Protein AF-A0A1V5HXB5-F1 (afdb_monomer_lite)

Foldseek 3Di:
DDDDDDDDDDDDDDPPDPPPPPPPPADDPLRLLQQLLVLLLVLLPDPLVLVLLVLLLCCVVLPFDDDPVLQQQLPQQPPPDDLLLLLLVLLSLVLSQVSQVSRVHHDVSSVVNNVVSCVVLVPPVVQLVVQLVVQVVVVPPRDDSVSSSLSSLSVVSSPDVSSLSSSLSSLLSNLLSVLLSLLVRCLVPDDDLSSLVSVLSCLVSLVSNLSSLVSQPVDVVSCVSNVSVVSNVLSVQLNCLSVVCPRNDHNVSSVVNNVSSCVPVVVSSDRDD

Structure (mmCIF, N/CA/C/O backbone):
data_AF-A0A1V5HXB5-F1
#
_entry.id   AF-A0A1V5HXB5-F1
#
loop_
_atom_site.group_PDB
_atom_site.id
_atom_site.type_symbol
_atom_site.label_atom_id
_atom_site.label_alt_id
_atom_site.label_comp_id
_atom_site.label_asym_id
_atom_site.label_entity_id
_atom_site.label_seq_id
_atom_site.pdbx_PDB_ins_code
_atom_site.Cartn_x
_atom_site.Cartn_y
_atom_site.Cartn_z
_atom_site.occupancy
_atom_site.B_iso_or_equiv
_atom_site.auth_seq_id
_atom_site.auth_comp_id
_atom_site.auth_asym_id
_atom_site.auth_atom_id
_atom_site.pdbx_PDB_model_num
ATOM 1 N N . MET A 1 1 ? 51.600 70.188 -21.572 1.00 36.69 1 MET A N 1
ATOM 2 C CA . MET A 1 1 ? 50.178 70.565 -21.744 1.00 36.69 1 MET A CA 1
ATOM 3 C C . MET A 1 1 ? 49.494 69.539 -22.634 1.00 36.69 1 MET A C 1
ATOM 5 O O . MET A 1 1 ? 50.100 69.144 -23.617 1.00 36.69 1 MET A O 1
ATOM 9 N N . LYS A 1 2 ? 48.231 69.234 -22.307 1.00 33.94 2 LYS A N 1
ATOM 10 C CA . LYS A 1 2 ? 47.214 68.458 -23.049 1.00 33.94 2 LYS A CA 1
ATOM 11 C C . LYS A 1 2 ? 47.134 66.943 -22.789 1.00 33.94 2 LYS A C 1
ATOM 13 O O . LYS A 1 2 ? 47.984 66.159 -23.182 1.00 33.94 2 LYS A O 1
ATOM 18 N N . LYS A 1 3 ? 46.023 66.610 -22.118 1.00 38.62 3 LYS A N 1
ATOM 19 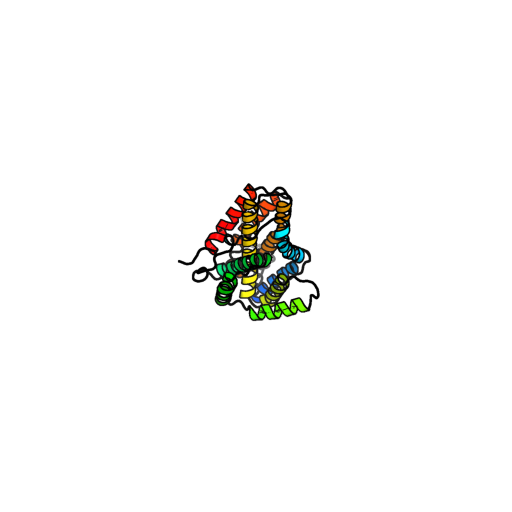C CA . LYS A 1 3 ? 45.336 65.318 -21.997 1.00 38.62 3 LYS A CA 1
ATOM 20 C C . LYS A 1 3 ? 44.790 64.860 -23.362 1.00 38.62 3 LYS A C 1
ATOM 22 O O . LYS A 1 3 ? 44.327 65.727 -24.098 1.00 38.62 3 LYS A O 1
ATOM 27 N N . LEU A 1 4 ? 44.728 63.546 -23.609 1.00 37.31 4 LEU A N 1
ATOM 28 C CA . LEU A 1 4 ? 43.592 62.795 -24.201 1.00 37.31 4 LEU A CA 1
ATOM 29 C C . LEU A 1 4 ? 43.977 61.289 -24.233 1.00 37.31 4 LEU A C 1
ATOM 31 O O . LEU A 1 4 ? 45.043 60.965 -24.734 1.00 37.31 4 LEU A O 1
ATOM 35 N N . VAL A 1 5 ? 43.332 60.405 -23.461 1.00 38.97 5 VAL A N 1
ATOM 36 C CA . VAL A 1 5 ? 42.128 59.589 -23.776 1.00 38.97 5 VAL A CA 1
ATOM 37 C C . VAL A 1 5 ? 42.448 58.230 -24.445 1.00 38.97 5 VAL A C 1
ATOM 39 O O . VAL A 1 5 ? 42.723 58.169 -25.632 1.00 38.97 5 VAL A O 1
ATOM 42 N N . ILE A 1 6 ? 42.386 57.176 -23.609 1.00 42.09 6 ILE A N 1
ATOM 43 C CA . ILE A 1 6 ? 41.627 55.905 -23.736 1.00 42.09 6 ILE A CA 1
ATOM 44 C C . ILE A 1 6 ? 41.810 55.026 -25.008 1.00 42.09 6 ILE A C 1
ATOM 46 O O . ILE A 1 6 ? 41.367 55.430 -26.074 1.00 42.09 6 ILE A O 1
ATOM 50 N N . LEU A 1 7 ? 42.322 53.779 -24.856 1.00 34.59 7 LEU A N 1
ATOM 51 C CA . LEU A 1 7 ? 41.631 52.458 -25.017 1.00 34.59 7 LEU A CA 1
ATOM 52 C C . LEU A 1 7 ? 42.608 51.279 -25.307 1.00 34.59 7 LEU A C 1
ATOM 54 O O . LEU A 1 7 ? 43.463 51.369 -26.178 1.00 34.59 7 LEU A O 1
ATOM 58 N N . ILE A 1 8 ? 42.339 50.148 -24.632 1.00 40.56 8 ILE A N 1
ATOM 59 C CA . ILE A 1 8 ? 42.640 48.734 -24.978 1.00 40.56 8 ILE A CA 1
ATOM 60 C C . ILE A 1 8 ? 44.081 48.232 -24.792 1.00 40.56 8 ILE A C 1
ATOM 62 O O . ILE A 1 8 ? 44.942 48.442 -25.635 1.00 40.56 8 ILE A O 1
ATOM 66 N N . ALA A 1 9 ? 44.281 47.430 -23.739 1.00 36.72 9 ALA A N 1
ATOM 67 C CA . ALA A 1 9 ? 44.710 46.025 -23.843 1.00 36.72 9 ALA A CA 1
ATOM 68 C C . ALA A 1 9 ? 44.978 45.466 -22.434 1.00 36.72 9 ALA A C 1
ATOM 70 O O . ALA A 1 9 ? 46.109 45.445 -21.962 1.00 36.72 9 ALA A O 1
ATOM 71 N N . VAL A 1 10 ? 43.927 45.001 -21.754 1.00 38.19 10 VAL A N 1
ATOM 72 C CA . VAL A 1 10 ? 44.078 44.039 -20.651 1.00 38.19 10 VAL A CA 1
ATOM 73 C C . VAL A 1 10 ? 43.288 42.800 -21.047 1.00 38.19 10 VAL A C 1
ATOM 75 O O . VAL A 1 10 ? 42.175 42.553 -20.598 1.00 38.19 10 VAL A O 1
ATOM 78 N N . ALA A 1 11 ? 43.861 42.074 -22.003 1.00 45.19 11 ALA A N 1
ATOM 79 C CA . ALA A 1 11 ? 43.675 40.639 -22.113 1.00 45.19 11 ALA A CA 1
ATOM 80 C C . ALA A 1 11 ? 44.702 39.981 -21.175 1.00 45.19 11 ALA A C 1
ATOM 82 O O . ALA A 1 11 ? 45.780 40.539 -20.987 1.00 45.19 11 ALA A O 1
ATOM 83 N N . CYS A 1 12 ? 44.362 38.810 -20.633 1.00 38.97 12 CYS A N 1
ATOM 84 C CA . CYS A 1 12 ? 45.123 37.998 -19.665 1.00 38.97 12 CYS A CA 1
ATOM 85 C C . CYS A 1 12 ? 44.767 38.232 -18.191 1.00 38.97 12 CYS A C 1
ATOM 87 O O . CYS A 1 12 ? 45.568 38.781 -17.441 1.00 38.97 12 CYS A O 1
ATOM 89 N N . SER A 1 13 ? 43.581 37.771 -17.767 1.00 39.81 13 SER A N 1
ATOM 90 C CA . SER A 1 13 ? 43.372 37.056 -16.478 1.00 39.81 13 SER A CA 1
ATOM 91 C C . SER A 1 13 ? 41.886 36.793 -16.158 1.00 39.81 13 SER A C 1
ATOM 93 O O . SER A 1 13 ? 41.440 36.956 -15.031 1.00 39.81 13 SER A O 1
ATOM 95 N N . LEU A 1 14 ? 41.098 36.334 -17.136 1.00 37.69 14 LEU A N 1
ATOM 96 C CA . LEU A 1 14 ? 39.801 35.688 -16.878 1.00 37.69 14 LEU A CA 1
ATOM 97 C C . LEU A 1 14 ? 39.724 34.419 -17.728 1.00 37.69 14 LEU A C 1
ATOM 99 O O . LEU A 1 14 ? 39.116 34.377 -18.790 1.00 37.69 14 LEU A O 1
ATOM 103 N N . GLY A 1 15 ? 40.453 33.396 -17.305 1.00 38.50 15 GLY A N 1
ATOM 104 C CA . GLY A 1 15 ? 40.549 32.146 -18.044 1.00 38.50 15 GLY A CA 1
ATOM 105 C C . GLY A 1 15 ? 41.093 31.052 -17.154 1.00 38.50 15 GLY A C 1
ATOM 106 O O . GLY A 1 15 ? 42.193 30.594 -17.401 1.00 38.50 15 GLY A O 1
ATOM 107 N N . LEU A 1 16 ? 40.369 30.734 -16.079 1.00 42.38 16 LEU A N 1
ATOM 108 C CA . LEU A 1 16 ? 40.501 29.521 -15.261 1.00 42.38 16 LEU A CA 1
ATOM 109 C C . LEU A 1 16 ? 39.479 29.626 -14.124 1.00 42.38 16 LEU A C 1
ATOM 111 O O . LEU A 1 16 ? 39.827 30.060 -13.038 1.00 42.38 16 LEU A O 1
ATOM 115 N N . LEU A 1 17 ? 38.207 29.347 -14.423 1.00 40.22 17 LEU A N 1
ATOM 116 C CA . LEU A 1 17 ? 37.172 28.888 -13.470 1.00 40.22 17 LEU A CA 1
ATOM 117 C C . LEU A 1 17 ? 35.843 28.550 -14.182 1.00 40.22 17 LEU A C 1
ATOM 119 O O . LEU A 1 17 ? 34.778 28.553 -13.579 1.00 40.22 17 LEU A O 1
ATOM 123 N N . LEU A 1 18 ? 35.896 28.209 -15.472 1.00 41.31 18 LEU A N 1
ATOM 124 C CA . LEU A 1 18 ? 34.856 27.403 -16.105 1.00 41.31 18 LEU A CA 1
ATOM 125 C C . LEU A 1 18 ? 35.387 25.974 -16.138 1.00 41.31 18 LEU A C 1
ATOM 127 O O . LEU A 1 18 ? 35.798 25.467 -17.179 1.00 41.31 18 LEU A O 1
ATOM 131 N N . ALA A 1 19 ? 35.438 25.346 -14.961 1.00 44.69 19 ALA A N 1
ATOM 132 C CA . ALA A 1 19 ? 35.327 23.902 -14.922 1.00 44.69 19 ALA A CA 1
ATOM 133 C C . ALA A 1 19 ? 33.943 23.615 -15.500 1.00 44.69 19 ALA A C 1
ATOM 135 O O . ALA A 1 19 ? 32.927 23.840 -14.846 1.00 44.69 19 ALA A O 1
ATOM 136 N N . SER A 1 20 ? 33.901 23.234 -16.774 1.00 40.78 20 SER A N 1
ATOM 137 C CA . SER A 1 20 ? 32.749 22.562 -17.338 1.00 40.78 20 SER A CA 1
ATOM 138 C C . SER A 1 20 ? 32.492 21.365 -16.434 1.00 40.78 20 SER A C 1
ATOM 140 O O . SER A 1 20 ? 33.214 20.369 -16.511 1.00 40.78 20 SER A O 1
ATOM 142 N N . ALA A 1 21 ? 31.514 21.486 -15.538 1.00 42.09 21 ALA A N 1
ATOM 143 C CA . ALA A 1 21 ? 30.835 20.326 -15.012 1.00 42.09 21 ALA A CA 1
ATOM 144 C C . ALA A 1 21 ? 30.294 19.623 -16.255 1.00 42.09 21 ALA A C 1
ATOM 146 O O . ALA A 1 21 ? 29.307 20.057 -16.850 1.00 42.09 21 ALA A O 1
ATOM 147 N N . ALA A 1 22 ? 31.038 18.626 -16.735 1.00 40.91 22 ALA A N 1
ATOM 148 C CA . ALA A 1 22 ? 30.480 17.659 -17.652 1.00 40.91 22 ALA A CA 1
ATOM 149 C C . ALA A 1 22 ? 29.175 17.200 -16.990 1.00 40.91 22 ALA A C 1
ATOM 151 O O . ALA A 1 22 ? 29.208 16.931 -15.782 1.00 40.91 22 ALA A O 1
ATOM 152 N N . PRO A 1 23 ? 28.032 17.199 -17.700 1.00 43.69 23 PRO A N 1
ATOM 153 C CA . PRO A 1 23 ? 26.819 16.640 -17.130 1.00 43.69 23 PRO A CA 1
ATOM 154 C C . PRO A 1 23 ? 27.200 15.254 -16.620 1.00 43.69 23 PRO A C 1
ATOM 156 O O . PRO A 1 23 ? 27.794 14.477 -17.374 1.00 43.69 23 PRO A O 1
ATOM 159 N N . ALA A 1 24 ? 26.982 15.006 -15.324 1.00 51.97 24 ALA A N 1
ATOM 160 C CA . ALA A 1 24 ? 27.157 13.678 -14.762 1.00 51.97 24 ALA A CA 1
ATOM 161 C C . ALA A 1 24 ? 26.448 12.727 -15.727 1.00 51.97 24 ALA A C 1
ATOM 163 O O . ALA A 1 24 ? 25.287 12.967 -16.067 1.00 51.97 24 ALA A O 1
ATOM 164 N N . ALA A 1 25 ? 27.187 11.765 -16.287 1.00 54.66 25 ALA A N 1
ATOM 165 C CA . ALA A 1 25 ? 26.598 10.817 -17.216 1.00 54.66 25 ALA A CA 1
ATOM 166 C C . ALA A 1 25 ? 25.385 10.218 -16.504 1.00 54.66 25 ALA A C 1
ATOM 168 O O . ALA A 1 25 ? 25.532 9.713 -15.390 1.00 54.66 25 ALA A O 1
ATOM 169 N N . ALA A 1 26 ? 24.194 10.380 -17.087 1.00 60.31 26 ALA A N 1
ATOM 170 C CA . ALA A 1 26 ? 22.992 9.796 -16.519 1.00 60.31 26 ALA A CA 1
ATOM 171 C C . ALA A 1 26 ? 23.269 8.303 -16.328 1.00 60.31 26 ALA A C 1
ATOM 173 O O . ALA A 1 26 ? 23.731 7.653 -17.272 1.00 60.31 26 ALA A O 1
ATOM 174 N N . ALA A 1 27 ? 23.061 7.800 -15.109 1.00 65.62 27 ALA A N 1
ATOM 175 C CA . ALA A 1 27 ? 23.228 6.385 -14.819 1.00 65.62 27 ALA A CA 1
ATOM 176 C C . ALA A 1 27 ? 22.435 5.575 -15.850 1.00 65.62 27 ALA A C 1
ATOM 178 O O . ALA A 1 27 ? 21.320 5.952 -16.233 1.00 65.62 27 ALA A O 1
ATOM 179 N N . THR A 1 28 ? 23.016 4.483 -16.334 1.00 75.94 28 THR A N 1
ATOM 180 C CA . THR A 1 28 ? 22.283 3.556 -17.194 1.00 75.94 28 THR A CA 1
ATOM 181 C C . THR A 1 28 ? 21.055 3.031 -16.446 1.00 75.94 28 THR A C 1
ATOM 183 O O . THR A 1 28 ? 21.019 3.006 -15.215 1.00 75.94 28 THR A O 1
ATOM 186 N N . ARG A 1 29 ? 20.025 2.595 -17.183 1.00 72.12 29 ARG A N 1
ATOM 187 C CA . ARG A 1 29 ? 18.807 2.027 -16.579 1.00 72.12 29 ARG A CA 1
ATOM 188 C C . ARG A 1 29 ? 19.144 0.897 -15.598 1.00 72.12 29 ARG A C 1
ATOM 190 O O . ARG A 1 29 ? 18.582 0.854 -14.518 1.00 72.12 29 ARG A O 1
ATOM 197 N N . GLU A 1 30 ? 20.093 0.034 -15.951 1.00 77.56 30 GLU A N 1
ATOM 198 C CA . GLU A 1 30 ? 20.557 -1.074 -15.107 1.00 77.56 30 GLU A CA 1
ATOM 199 C C . GLU A 1 30 ? 21.255 -0.591 -13.825 1.00 77.56 30 GLU A C 1
ATOM 201 O O . GLU A 1 30 ? 20.939 -1.073 -12.741 1.00 77.56 30 GLU A O 1
ATOM 206 N N . GLU A 1 31 ? 22.132 0.415 -13.913 1.00 80.69 31 GLU A N 1
ATOM 207 C CA . GLU A 1 31 ? 22.768 1.019 -12.730 1.00 80.69 31 GLU A CA 1
ATOM 208 C C . GLU A 1 31 ? 21.736 1.668 -11.797 1.00 80.69 31 GLU A C 1
ATOM 210 O O . GLU A 1 31 ? 21.835 1.523 -10.579 1.00 80.69 31 GLU A O 1
ATOM 215 N N . ALA A 1 32 ? 20.719 2.335 -12.353 1.00 73.94 32 ALA A N 1
ATOM 216 C CA . ALA A 1 32 ? 19.634 2.926 -11.574 1.00 73.94 32 ALA A CA 1
ATOM 217 C C . ALA A 1 32 ? 18.772 1.860 -10.872 1.00 73.94 32 ALA A C 1
ATOM 219 O O . ALA A 1 32 ? 18.463 2.004 -9.689 1.00 73.94 32 ALA A O 1
ATOM 220 N N . LEU A 1 33 ? 18.431 0.769 -11.570 1.00 74.88 33 LEU A N 1
ATOM 221 C CA . LEU A 1 33 ? 17.697 -0.363 -10.993 1.00 74.88 33 LEU A CA 1
ATOM 222 C C . LEU A 1 33 ? 18.499 -1.038 -9.872 1.00 74.88 33 LEU A C 1
ATOM 224 O O . LEU A 1 33 ? 17.954 -1.301 -8.801 1.00 74.88 33 LEU A O 1
ATOM 228 N N . SER A 1 34 ? 19.798 -1.268 -10.086 1.00 80.44 34 SER A N 1
ATOM 229 C CA . SER A 1 34 ? 20.682 -1.873 -9.085 1.00 80.44 34 SER A CA 1
ATOM 230 C C . SER A 1 34 ? 20.836 -0.989 -7.845 1.00 80.44 34 SER A C 1
ATOM 232 O O . SER A 1 34 ? 20.749 -1.490 -6.727 1.00 80.44 34 SER A O 1
ATOM 234 N N . ALA A 1 35 ? 21.014 0.325 -8.009 1.00 79.25 35 ALA A N 1
ATOM 235 C CA . ALA A 1 35 ? 21.147 1.248 -6.881 1.00 79.25 35 ALA A CA 1
ATOM 236 C C . ALA A 1 35 ? 19.861 1.323 -6.037 1.00 79.25 35 ALA A C 1
ATOM 238 O O . ALA A 1 35 ? 19.919 1.220 -4.807 1.00 79.25 35 ALA A O 1
ATOM 239 N N . ALA A 1 36 ? 18.697 1.432 -6.692 1.00 74.31 36 ALA A N 1
ATOM 240 C CA . ALA A 1 36 ? 17.403 1.394 -6.016 1.00 74.31 36 ALA A CA 1
ATOM 241 C C . ALA A 1 36 ? 17.222 0.064 -5.268 1.00 74.31 36 ALA A C 1
ATOM 243 O O . ALA A 1 36 ? 16.885 0.052 -4.086 1.00 74.31 36 ALA A O 1
ATOM 244 N N . GLN A 1 37 ? 17.532 -1.060 -5.917 1.00 83.56 37 GLN A N 1
ATOM 245 C CA . GLN A 1 37 ? 17.458 -2.389 -5.317 1.00 83.56 37 GLN A CA 1
ATOM 246 C C . GLN A 1 37 ? 18.333 -2.531 -4.068 1.00 83.56 37 GLN A C 1
ATOM 248 O O . GLN A 1 37 ? 17.847 -3.014 -3.046 1.00 83.56 37 GLN A O 1
ATOM 253 N N . GLU A 1 38 ? 19.599 -2.113 -4.118 1.00 83.69 38 GLU A N 1
ATOM 254 C CA . GLU A 1 38 ? 20.519 -2.208 -2.979 1.00 83.69 38 GLU A CA 1
ATOM 255 C C . GLU A 1 38 ? 20.045 -1.374 -1.788 1.00 83.69 38 GLU A C 1
ATOM 257 O O . GLU A 1 38 ? 20.147 -1.806 -0.634 1.00 83.69 38 GLU A O 1
ATOM 262 N N . ARG A 1 39 ? 19.509 -0.174 -2.054 1.00 81.62 39 ARG A N 1
ATOM 263 C CA . ARG A 1 39 ? 18.917 0.676 -1.017 1.00 81.62 39 ARG A CA 1
ATOM 264 C C . ARG A 1 39 ? 17.718 -0.022 -0.382 1.00 81.62 39 ARG A C 1
ATOM 266 O O . ARG A 1 39 ? 17.694 -0.157 0.837 1.00 81.62 39 ARG A O 1
ATOM 273 N N . LEU A 1 40 ? 16.801 -0.539 -1.197 1.00 80.88 40 LEU A N 1
ATOM 274 C CA . LEU A 1 40 ? 15.601 -1.235 -0.738 1.00 80.88 40 LEU A CA 1
ATOM 275 C C . LEU A 1 40 ? 15.907 -2.529 0.032 1.00 80.88 40 LEU A C 1
ATOM 277 O O . LEU A 1 40 ? 15.304 -2.783 1.069 1.00 80.88 40 LEU A O 1
ATOM 281 N N . ALA A 1 41 ? 16.867 -3.336 -0.419 1.00 81.00 41 ALA A N 1
ATOM 282 C CA . ALA A 1 41 ? 17.228 -4.589 0.246 1.00 81.00 41 ALA A CA 1
ATOM 283 C C . ALA A 1 41 ? 17.708 -4.395 1.684 1.00 81.00 41 ALA A C 1
ATOM 285 O O . ALA A 1 41 ? 17.367 -5.199 2.549 1.00 81.00 41 ALA A O 1
ATOM 286 N N . ARG A 1 42 ? 18.431 -3.304 1.965 1.00 79.88 42 ARG A N 1
ATOM 287 C CA . ARG A 1 42 ? 18.841 -2.972 3.336 1.00 79.88 42 ARG A CA 1
ATOM 288 C C . ARG A 1 42 ? 17.654 -2.675 4.250 1.00 79.88 42 ARG A C 1
ATOM 290 O O . ARG A 1 42 ? 17.707 -3.037 5.419 1.00 79.88 42 ARG A O 1
ATOM 297 N N . LEU A 1 43 ? 16.601 -2.056 3.720 1.00 76.94 43 LEU A N 1
ATOM 298 C CA . LEU A 1 43 ? 15.393 -1.743 4.485 1.00 76.94 43 LEU A CA 1
ATOM 299 C C . LEU A 1 43 ? 14.612 -3.011 4.831 1.00 76.94 43 LEU A C 1
ATOM 301 O O . LEU A 1 43 ? 14.162 -3.184 5.959 1.00 76.94 43 LEU A O 1
ATOM 305 N N . PHE A 1 44 ? 14.492 -3.934 3.875 1.00 77.56 44 PHE A N 1
ATOM 306 C CA . PHE A 1 44 ? 13.688 -5.144 4.049 1.00 77.56 44 PHE A CA 1
ATOM 307 C C . PHE A 1 44 ? 14.376 -6.276 4.822 1.00 77.56 44 PHE A C 1
ATOM 309 O O . PHE A 1 44 ? 13.687 -7.181 5.295 1.00 77.56 44 PHE A O 1
ATOM 316 N N . ASP A 1 45 ? 15.702 -6.243 4.984 1.00 73.88 45 ASP A N 1
ATOM 317 C CA . ASP A 1 45 ? 16.430 -7.222 5.806 1.00 73.88 45 ASP A CA 1
ATOM 318 C C . ASP A 1 45 ? 16.596 -6.795 7.281 1.00 73.88 45 ASP A C 1
ATOM 320 O O . ASP A 1 45 ? 17.257 -7.482 8.061 1.00 73.88 45 ASP A O 1
ATOM 324 N N . SER A 1 46 ? 15.979 -5.684 7.703 1.00 77.12 46 SER A N 1
ATOM 325 C CA . SER A 1 46 ? 16.034 -5.220 9.095 1.00 77.12 46 SER A CA 1
ATOM 326 C C . SER A 1 46 ? 15.112 -6.019 10.033 1.00 77.12 46 SER A C 1
ATOM 328 O O . SER A 1 46 ? 14.128 -6.636 9.615 1.00 77.12 46 SER A O 1
ATOM 330 N N . GLU A 1 47 ? 15.429 -6.007 11.332 1.00 79.06 47 GLU A N 1
ATOM 331 C CA . GLU A 1 47 ? 14.559 -6.556 12.386 1.00 79.06 47 GLU A CA 1
ATOM 332 C C . GLU A 1 47 ? 13.232 -5.788 12.470 1.00 79.06 47 GLU A C 1
ATOM 334 O O . GLU A 1 47 ? 12.171 -6.400 12.543 1.00 79.06 47 GLU A O 1
ATOM 339 N N . GLU A 1 48 ? 13.282 -4.464 12.327 1.00 80.62 48 GLU A N 1
ATOM 340 C CA . GLU A 1 48 ? 12.121 -3.565 12.345 1.00 80.62 48 GLU A CA 1
ATOM 341 C C . GLU A 1 48 ? 11.100 -3.922 11.255 1.00 80.62 48 GLU A C 1
ATOM 343 O O . GLU A 1 48 ? 9.903 -4.025 11.525 1.00 80.62 48 GLU A O 1
ATOM 348 N N . THR A 1 49 ? 11.556 -4.211 10.030 1.00 79.81 49 THR A N 1
ATOM 349 C CA . THR A 1 49 ? 10.657 -4.651 8.955 1.00 79.81 49 THR A CA 1
ATOM 350 C C . THR A 1 49 ? 10.039 -6.012 9.274 1.00 79.81 49 THR A C 1
ATOM 352 O O . THR A 1 49 ? 8.877 -6.262 8.960 1.00 79.81 49 THR A O 1
ATOM 355 N N . ARG A 1 50 ? 10.763 -6.910 9.949 1.00 80.31 50 ARG A N 1
ATOM 356 C CA . ARG A 1 50 ? 10.200 -8.206 10.360 1.00 80.31 50 ARG A CA 1
ATOM 357 C C . ARG A 1 50 ? 9.100 -8.037 11.397 1.00 80.31 50 ARG A C 1
ATOM 359 O O . ARG A 1 50 ? 8.049 -8.663 11.267 1.00 80.31 50 ARG A O 1
ATOM 366 N N . GLU A 1 51 ? 9.318 -7.171 12.378 1.00 83.12 51 GLU A N 1
ATOM 367 C CA . GLU A 1 51 ? 8.306 -6.822 13.372 1.00 83.12 51 GLU A CA 1
ATOM 368 C C . GLU A 1 51 ? 7.085 -6.156 12.734 1.00 83.12 51 GLU A C 1
ATOM 370 O O . GLU A 1 51 ? 5.957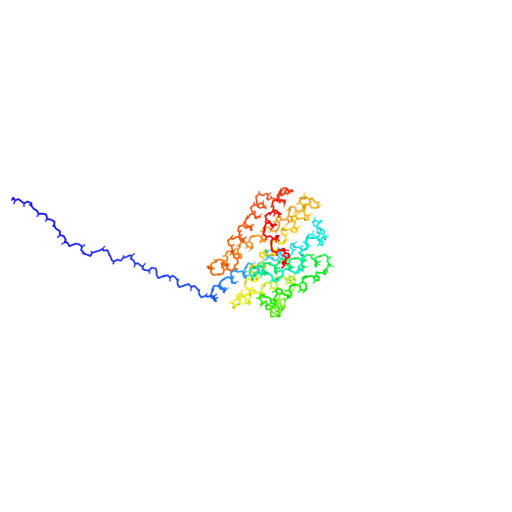 -6.489 13.097 1.00 83.12 51 GLU A O 1
ATOM 375 N N . LEU A 1 52 ? 7.292 -5.289 11.738 1.00 84.38 52 LEU A N 1
ATOM 376 C CA . LEU A 1 52 ? 6.206 -4.657 10.995 1.00 84.38 52 LEU A CA 1
ATOM 377 C C . LEU A 1 52 ? 5.332 -5.685 10.265 1.00 84.38 52 LEU A C 1
ATOM 379 O O . LEU A 1 52 ? 4.108 -5.618 10.333 1.00 84.38 52 LEU A O 1
ATOM 383 N N . PHE A 1 53 ? 5.929 -6.655 9.573 1.00 81.50 53 PHE A N 1
ATOM 384 C CA . PHE A 1 53 ? 5.145 -7.686 8.885 1.00 81.50 53 PHE A CA 1
ATOM 385 C C . PHE A 1 53 ? 4.415 -8.602 9.877 1.00 81.50 53 PHE A C 1
ATOM 387 O O . PHE A 1 53 ? 3.278 -8.991 9.619 1.00 81.50 53 PHE A O 1
ATOM 394 N N . ALA A 1 54 ? 5.026 -8.896 11.028 1.00 83.12 54 ALA A N 1
ATOM 395 C CA . ALA A 1 54 ? 4.383 -9.645 12.107 1.00 83.12 54 ALA A CA 1
ATOM 396 C C . ALA A 1 54 ? 3.281 -8.842 12.826 1.00 83.12 54 ALA A C 1
ATOM 398 O O . ALA A 1 54 ? 2.412 -9.429 13.471 1.00 83.12 54 ALA A O 1
ATOM 399 N N . LEU A 1 55 ? 3.286 -7.506 12.730 1.00 85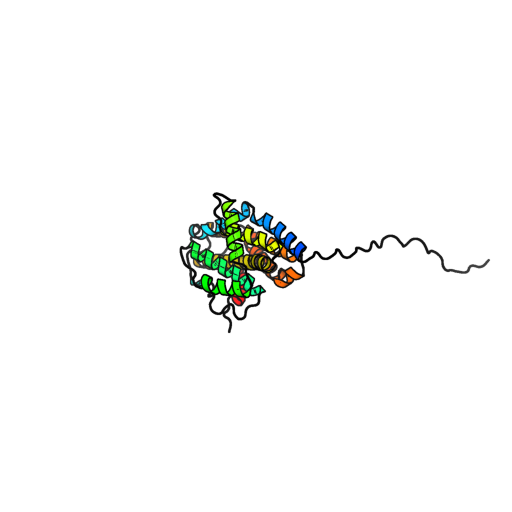.38 55 LEU A N 1
ATOM 400 C CA . LEU A 1 55 ? 2.244 -6.661 13.312 1.00 85.38 55 LEU A CA 1
ATOM 401 C C . LEU A 1 55 ? 0.872 -6.991 12.723 1.00 85.38 55 LEU A C 1
ATOM 403 O O . LEU A 1 55 ? -0.107 -7.004 13.461 1.00 85.38 55 LEU A O 1
ATOM 407 N N . PHE A 1 56 ? 0.805 -7.333 11.434 1.00 83.69 56 PHE A N 1
ATOM 408 C CA . PHE A 1 56 ? -0.444 -7.688 10.763 1.00 83.69 56 PHE A CA 1
ATOM 409 C C . PHE A 1 56 ? -1.202 -8.825 11.469 1.00 83.69 56 PHE A C 1
ATOM 411 O O . PHE A 1 56 ? -2.424 -8.768 11.605 1.00 83.69 56 PHE A O 1
ATOM 418 N N . ASP A 1 57 ? -0.482 -9.807 12.018 1.00 82.88 57 ASP A N 1
ATOM 419 C CA . ASP A 1 57 ? -1.087 -10.939 12.724 1.00 82.88 57 ASP A CA 1
ATOM 420 C C . ASP A 1 57 ? -1.816 -10.519 14.015 1.00 82.88 57 ASP A C 1
ATOM 422 O O . ASP A 1 57 ? -2.703 -11.231 14.491 1.00 82.88 57 ASP A O 1
ATOM 426 N N . LYS A 1 58 ? -1.514 -9.326 14.549 1.00 85.75 58 LYS A N 1
ATOM 427 C CA . LYS A 1 58 ? -2.132 -8.787 15.769 1.00 85.75 58 LYS A CA 1
ATOM 428 C C . LYS A 1 58 ? -3.492 -8.124 15.538 1.00 85.75 58 LYS A C 1
ATOM 430 O O . LYS A 1 58 ? -4.118 -7.726 16.517 1.00 85.75 58 LYS A O 1
ATOM 435 N N . MET A 1 59 ? -4.006 -8.026 14.301 1.00 85.62 59 MET A N 1
ATOM 436 C CA . MET A 1 59 ? -5.336 -7.427 14.057 1.00 85.62 59 MET A CA 1
ATOM 437 C C . MET A 1 59 ? -6.445 -8.112 14.874 1.00 85.62 59 MET A C 1
ATOM 439 O O . MET A 1 59 ? -7.340 -7.443 15.387 1.00 85.62 59 MET A O 1
ATOM 443 N N . LYS A 1 60 ? -6.376 -9.442 15.030 1.00 85.00 60 LYS A N 1
ATOM 444 C CA . LYS A 1 60 ? -7.325 -10.211 15.854 1.00 85.00 60 LYS A CA 1
ATOM 445 C C . LYS A 1 60 ? -7.240 -9.831 17.338 1.00 85.00 60 LYS A C 1
ATOM 447 O O . LYS A 1 60 ? -8.271 -9.753 18.005 1.00 85.00 60 LYS A O 1
ATOM 452 N N . ASP A 1 61 ? -6.034 -9.574 17.840 1.00 86.25 61 ASP A N 1
ATOM 453 C CA . ASP A 1 61 ? -5.772 -9.293 19.258 1.00 86.25 61 ASP A CA 1
ATOM 454 C C . ASP A 1 61 ? -6.333 -7.936 19.693 1.00 86.25 61 ASP A C 1
ATOM 456 O O . ASP A 1 61 ? -6.742 -7.767 20.840 1.00 86.25 61 ASP A O 1
ATOM 460 N N . VAL A 1 62 ? -6.405 -6.980 18.764 1.00 86.00 62 VAL A N 1
ATOM 461 C CA . VAL A 1 62 ? -6.945 -5.631 19.004 1.00 86.00 62 VAL A CA 1
ATOM 462 C C . VAL A 1 62 ? -8.447 -5.535 18.716 1.00 86.00 62 VAL A C 1
ATOM 464 O O . VAL A 1 62 ? -9.002 -4.445 18.611 1.00 86.00 62 VAL A O 1
ATOM 467 N N . GLY A 1 63 ? -9.124 -6.681 18.588 1.00 79.62 63 GLY A N 1
ATOM 468 C CA . GLY A 1 63 ? -10.577 -6.762 18.444 1.00 79.62 63 GLY A CA 1
ATOM 469 C C . GLY A 1 63 ? -11.107 -6.479 17.037 1.00 79.62 63 GLY A C 1
ATOM 470 O O . GLY A 1 63 ? -12.325 -6.394 16.862 1.00 79.62 63 GLY A O 1
ATOM 471 N N . LEU A 1 64 ? -10.237 -6.365 16.026 1.00 88.00 64 LEU A N 1
ATOM 472 C CA . LEU A 1 64 ? -10.682 -6.216 14.643 1.00 88.00 64 LEU A CA 1
ATOM 473 C C . LEU A 1 64 ? -11.194 -7.559 14.114 1.00 88.00 64 LEU A C 1
ATOM 475 O O . LEU A 1 64 ? -10.646 -8.629 14.387 1.00 88.00 64 LEU A O 1
ATOM 479 N N . SER A 1 65 ? -12.287 -7.497 13.360 1.00 89.75 65 SER A N 1
ATOM 480 C CA . SER A 1 65 ? -13.014 -8.673 12.884 1.00 89.75 65 SER A CA 1
ATOM 481 C C . SER A 1 65 ? -12.942 -8.804 11.369 1.00 89.75 65 SER A C 1
ATOM 483 O O . SER A 1 65 ? -12.569 -7.867 10.666 1.00 89.75 65 SER A O 1
ATOM 485 N N . TRP A 1 66 ? -13.298 -9.989 10.876 1.00 92.06 66 TRP A N 1
ATOM 486 C CA . TRP A 1 66 ? -13.479 -10.248 9.453 1.00 92.06 66 TRP A CA 1
ATOM 487 C C . TRP A 1 66 ? -14.681 -9.476 8.900 1.00 92.06 66 TRP A C 1
ATOM 489 O O . TRP A 1 66 ? -15.795 -9.635 9.405 1.00 92.06 66 TRP A O 1
ATOM 499 N N . ASN A 1 67 ? -14.473 -8.724 7.820 1.00 91.81 67 ASN A N 1
ATOM 500 C CA . ASN A 1 67 ? -15.536 -8.106 7.040 1.00 91.81 67 ASN A CA 1
ATOM 501 C C . ASN A 1 67 ? -15.250 -8.238 5.535 1.00 91.81 67 ASN A C 1
ATOM 503 O O . ASN A 1 67 ? -14.366 -7.576 4.996 1.00 91.81 67 ASN A O 1
ATOM 507 N N . GLU A 1 68 ? -16.025 -9.089 4.862 1.00 90.06 68 GLU A N 1
ATOM 508 C CA . GLU A 1 68 ? -15.886 -9.361 3.427 1.00 90.06 68 GLU A CA 1
ATOM 509 C C . GLU A 1 68 ? -16.233 -8.144 2.554 1.00 90.06 68 GLU A C 1
ATOM 511 O O . GLU A 1 68 ? -15.650 -7.978 1.486 1.00 90.06 68 GLU A O 1
ATOM 516 N N . ASP A 1 69 ? -17.105 -7.245 3.025 1.00 90.25 69 ASP A N 1
ATOM 517 C CA . ASP A 1 69 ? -17.509 -6.046 2.275 1.00 90.25 69 ASP A CA 1
ATOM 518 C C . ASP A 1 69 ? -16.366 -5.028 2.120 1.00 90.25 69 ASP A C 1
ATOM 520 O O . ASP A 1 69 ? -16.456 -4.105 1.308 1.00 90.25 69 ASP A O 1
ATOM 524 N N . LEU A 1 70 ? -15.289 -5.177 2.900 1.00 91.00 70 LEU A N 1
ATOM 525 C CA . LEU A 1 70 ? -14.090 -4.350 2.771 1.00 91.00 70 LEU A CA 1
ATOM 526 C C . LEU A 1 70 ? -13.159 -4.835 1.657 1.00 91.00 70 LEU A C 1
ATOM 528 O O . LEU A 1 70 ? -12.314 -4.062 1.195 1.00 91.00 70 LEU A O 1
ATOM 532 N N . LEU A 1 71 ? -13.310 -6.083 1.201 1.00 88.75 71 LEU A N 1
ATOM 533 C CA . LEU A 1 71 ? -12.484 -6.605 0.123 1.00 88.75 71 LEU A CA 1
ATOM 534 C C . LEU A 1 71 ? -12.791 -5.881 -1.180 1.00 88.75 71 LEU A C 1
ATOM 536 O O . LEU A 1 71 ? -13.937 -5.568 -1.509 1.00 88.75 71 LEU A O 1
ATOM 540 N N . THR A 1 72 ? -11.751 -5.671 -1.978 1.00 84.94 72 THR A N 1
ATOM 541 C CA . THR A 1 72 ? -11.943 -5.143 -3.322 1.00 84.94 72 THR A CA 1
ATOM 542 C C . THR A 1 72 ? -12.695 -6.162 -4.191 1.00 84.94 72 THR A C 1
ATOM 544 O O . THR A 1 72 ? -12.202 -7.276 -4.390 1.00 84.94 72 THR A O 1
ATOM 547 N N . PRO A 1 73 ? -13.837 -5.800 -4.807 1.00 76.06 73 PRO A N 1
ATOM 548 C CA . PRO A 1 73 ? -14.494 -6.659 -5.780 1.00 76.06 73 PRO A CA 1
ATOM 549 C C . PRO A 1 73 ? -13.696 -6.641 -7.089 1.00 76.06 73 PRO A C 1
ATOM 551 O O . PRO A 1 73 ? -13.893 -5.794 -7.956 1.00 76.06 73 PRO A O 1
ATOM 554 N N . LEU A 1 74 ? -12.774 -7.593 -7.242 1.00 70.25 74 LEU A N 1
ATOM 555 C CA . LEU A 1 74 ? -11.801 -7.614 -8.341 1.00 70.25 74 LEU A CA 1
ATOM 556 C C . LEU A 1 74 ? -12.402 -7.913 -9.739 1.00 70.25 74 LEU A C 1
ATOM 558 O O . LEU A 1 74 ? -11.733 -7.775 -10.769 1.00 70.25 74 LEU A O 1
ATOM 562 N N . LYS A 1 75 ? -13.691 -8.267 -9.810 1.00 73.69 75 LYS A N 1
ATOM 563 C CA . LYS A 1 75 ? -14.389 -8.576 -11.064 1.00 73.69 75 LYS A CA 1
ATOM 564 C C . LYS A 1 75 ? -14.431 -7.364 -12.001 1.00 73.69 75 LYS A C 1
ATOM 566 O O . LYS A 1 75 ? -14.846 -6.275 -11.622 1.00 73.69 75 LYS A O 1
ATOM 571 N N . ASN A 1 76 ? -14.068 -7.584 -13.267 1.00 82.25 76 ASN A N 1
ATOM 572 C CA . ASN A 1 76 ? -14.037 -6.564 -14.323 1.00 82.25 76 ASN A CA 1
ATOM 573 C C . ASN A 1 76 ? -13.115 -5.362 -14.032 1.00 82.25 76 ASN A C 1
ATOM 575 O O . ASN A 1 76 ? -13.265 -4.330 -14.676 1.00 82.25 76 ASN A O 1
ATOM 579 N N . LEU A 1 77 ? -12.148 -5.461 -13.110 1.00 86.56 77 LEU A N 1
ATOM 580 C CA . LEU A 1 77 ? -11.265 -4.328 -12.805 1.00 86.56 77 LEU A CA 1
ATOM 581 C C . LEU A 1 77 ? -10.124 -4.144 -13.802 1.00 86.56 77 LEU A C 1
ATOM 583 O O . LEU A 1 77 ? -9.703 -3.015 -14.013 1.00 86.56 77 LEU A O 1
ATOM 587 N N . VAL A 1 78 ? -9.610 -5.221 -14.403 1.00 89.00 78 VAL A N 1
ATOM 588 C CA . VAL A 1 78 ? -8.299 -5.205 -15.084 1.00 89.00 78 VAL A CA 1
ATOM 589 C C . VAL A 1 78 ? -8.340 -4.603 -16.491 1.00 89.00 78 VAL A C 1
ATOM 591 O O . VAL A 1 78 ? -7.372 -3.992 -16.938 1.00 89.00 78 VAL A O 1
ATOM 594 N N . GLY A 1 79 ? -9.449 -4.767 -17.217 1.00 88.56 79 GLY A N 1
ATOM 595 C CA . GLY A 1 79 ? -9.495 -4.554 -18.669 1.00 88.56 79 GLY A CA 1
ATOM 596 C C . GLY A 1 79 ? -9.099 -3.152 -19.148 1.00 88.56 79 GLY A C 1
ATOM 597 O O . GLY A 1 79 ? -8.482 -3.030 -20.205 1.00 88.56 79 GLY A O 1
ATOM 598 N N . CYS A 1 80 ? -9.430 -2.133 -18.356 1.00 91.50 80 CYS A N 1
ATOM 599 C CA . CYS A 1 80 ? -9.305 -0.707 -18.656 1.00 91.50 80 CYS A CA 1
ATOM 600 C C . CYS A 1 80 ? -8.161 -0.008 -17.904 1.00 91.50 80 CYS A C 1
ATOM 602 O O . CYS A 1 80 ? -8.016 1.205 -18.030 1.00 91.50 80 CYS A O 1
ATOM 604 N N . LYS A 1 81 ? -7.392 -0.734 -17.085 1.00 94.19 81 LYS A N 1
ATOM 605 C CA . LYS A 1 81 ? -6.386 -0.137 -16.197 1.00 94.19 81 LYS A CA 1
ATOM 606 C C . LYS A 1 81 ? -5.043 0.011 -16.905 1.00 94.19 81 LYS A C 1
ATOM 608 O O . LYS A 1 81 ? -4.661 -0.841 -17.710 1.00 94.19 81 LYS A O 1
ATOM 613 N N . SER A 1 82 ? -4.333 1.096 -16.601 1.00 94.56 82 SER A N 1
ATOM 614 C CA . SER A 1 82 ? -2.951 1.299 -17.048 1.00 94.56 82 SER A CA 1
ATOM 615 C C . SER A 1 82 ? -1.993 0.351 -16.317 1.00 94.56 82 SER A C 1
ATOM 617 O O . SER A 1 82 ? -2.332 -0.191 -15.267 1.00 94.56 82 SER A O 1
ATOM 619 N N . LEU A 1 83 ? -0.776 0.164 -16.840 1.00 93.31 83 LEU A N 1
ATOM 620 C CA . LEU A 1 83 ? 0.247 -0.651 -16.165 1.00 93.31 83 LEU A CA 1
ATOM 621 C C . LEU A 1 83 ? 0.557 -0.136 -14.755 1.00 93.31 83 LEU A C 1
ATOM 623 O O . LEU A 1 83 ? 0.598 -0.922 -13.815 1.00 93.31 83 LEU A O 1
ATOM 627 N N . GLU A 1 84 ? 0.680 1.181 -14.599 1.00 94.12 84 GLU A N 1
ATOM 628 C CA . GLU A 1 84 ? 0.837 1.832 -13.299 1.00 94.12 84 GLU A CA 1
ATOM 629 C C . GLU A 1 84 ? -0.270 1.414 -12.319 1.00 94.12 84 GLU A C 1
ATOM 631 O O . GLU A 1 84 ? 0.007 0.936 -11.219 1.00 94.12 84 GLU A O 1
ATOM 636 N N . GLN A 1 85 ? -1.534 1.534 -12.737 1.00 95.25 85 GLN A N 1
ATOM 637 C CA . GLN A 1 85 ? -2.679 1.162 -11.908 1.00 95.25 85 GLN A CA 1
ATOM 638 C C . GLN A 1 85 ? -2.683 -0.334 -11.581 1.00 95.25 85 GLN A C 1
ATOM 640 O O . GLN A 1 85 ? -3.104 -0.719 -10.493 1.00 95.25 85 GLN A O 1
ATOM 645 N N . LEU A 1 86 ? -2.208 -1.181 -12.497 1.00 95.19 86 LEU A N 1
ATOM 646 C CA . LEU A 1 86 ? -2.115 -2.622 -12.279 1.00 95.19 86 LEU A CA 1
ATOM 647 C C . LEU A 1 86 ? -1.043 -2.998 -11.251 1.00 95.19 86 LEU A C 1
ATOM 649 O O . LEU A 1 86 ? -1.290 -3.909 -10.464 1.00 95.19 86 LEU A O 1
ATOM 653 N N . HIS A 1 87 ? 0.092 -2.293 -11.192 1.00 95.75 87 HIS A N 1
ATOM 654 C CA . HIS A 1 87 ? 1.079 -2.498 -10.125 1.00 95.75 87 HIS A CA 1
ATOM 655 C C . HIS A 1 87 ? 0.496 -2.150 -8.748 1.00 95.75 87 HIS A C 1
ATOM 657 O O . HIS A 1 87 ? 0.686 -2.901 -7.794 1.00 95.75 87 HIS A O 1
ATOM 663 N N . VAL A 1 88 ? -0.282 -1.067 -8.647 1.00 96.12 88 VAL A N 1
ATOM 664 C CA . VAL A 1 88 ? -0.964 -0.696 -7.394 1.00 96.12 88 VAL A CA 1
ATOM 665 C C . VAL A 1 88 ? -2.058 -1.706 -7.028 1.00 96.12 88 VAL A C 1
ATOM 667 O O . VAL A 1 88 ? -2.126 -2.166 -5.888 1.00 96.12 88 VAL A O 1
ATOM 670 N N . LEU A 1 89 ? -2.882 -2.116 -7.998 1.00 94.38 89 LEU A N 1
ATOM 671 C CA . LEU A 1 89 ? -3.931 -3.122 -7.798 1.00 94.38 89 LEU A CA 1
ATOM 672 C C . LEU A 1 89 ? -3.377 -4.489 -7.391 1.00 94.38 89 LEU A C 1
ATOM 674 O O . LEU A 1 89 ? -4.030 -5.203 -6.632 1.00 94.38 89 LEU A O 1
ATOM 678 N N . TRP A 1 90 ? -2.180 -4.848 -7.858 1.00 94.06 90 TRP A N 1
ATOM 679 C CA . TRP A 1 90 ? -1.491 -6.058 -7.415 1.00 94.06 90 TRP A CA 1
ATOM 680 C C . TRP A 1 90 ? -1.266 -6.040 -5.895 1.00 94.06 90 TRP A C 1
ATOM 682 O O . TRP A 1 90 ? -1.573 -7.018 -5.215 1.00 94.06 90 TRP A O 1
ATOM 692 N N . GLY A 1 91 ? -0.819 -4.900 -5.359 1.00 94.44 91 GLY A N 1
ATOM 693 C CA . GLY A 1 91 ? -0.624 -4.675 -3.925 1.00 94.44 91 GLY A CA 1
ATOM 694 C C . GLY A 1 91 ? -1.910 -4.697 -3.105 1.00 94.44 91 GLY A C 1
ATOM 695 O O . GLY A 1 91 ? -1.976 -5.361 -2.071 1.00 94.44 91 GLY A O 1
ATOM 696 N N . ILE A 1 92 ? -2.949 -4.020 -3.600 1.00 94.31 92 ILE A N 1
ATOM 697 C CA . ILE A 1 92 ? -4.298 -4.037 -3.008 1.00 94.31 92 ILE A CA 1
ATOM 698 C C . ILE A 1 92 ? -4.827 -5.475 -2.923 1.00 94.31 92 ILE A C 1
ATOM 700 O O . ILE A 1 92 ? -5.310 -5.913 -1.880 1.00 94.31 92 ILE A O 1
ATOM 704 N N . GLY A 1 93 ? -4.699 -6.238 -4.012 1.00 91.19 93 GLY A N 1
ATOM 705 C CA . GLY A 1 93 ? -5.095 -7.643 -4.048 1.00 91.19 93 GLY A CA 1
ATOM 706 C C . GLY A 1 93 ? -4.302 -8.495 -3.057 1.00 91.19 93 GLY A C 1
ATOM 707 O O . GLY A 1 93 ? -4.891 -9.297 -2.337 1.00 91.19 93 GLY A O 1
ATOM 708 N N . ALA A 1 94 ? -2.982 -8.303 -2.982 1.00 90.00 94 ALA A N 1
ATOM 709 C CA . ALA A 1 94 ? -2.130 -9.039 -2.051 1.00 90.00 94 ALA A CA 1
ATOM 710 C C . ALA A 1 94 ? -2.510 -8.774 -0.584 1.00 90.00 94 ALA A C 1
ATOM 712 O O . ALA A 1 94 ? -2.544 -9.709 0.213 1.00 90.00 94 ALA A O 1
ATOM 713 N N . MET A 1 95 ? -2.850 -7.531 -0.230 1.00 91.44 95 MET A N 1
ATOM 714 C CA . MET A 1 95 ? -3.298 -7.193 1.124 1.00 91.44 95 MET A CA 1
ATOM 715 C C . MET A 1 95 ? -4.683 -7.776 1.443 1.00 91.44 95 MET A C 1
ATOM 717 O O . MET A 1 95 ? -4.861 -8.342 2.519 1.00 91.44 95 MET A O 1
ATOM 721 N N . ASN A 1 96 ? -5.635 -7.733 0.501 1.00 90.88 96 ASN A N 1
ATOM 722 C CA . ASN A 1 96 ? -6.940 -8.396 0.651 1.00 90.88 96 ASN A CA 1
ATOM 723 C C . ASN A 1 96 ? -6.796 -9.903 0.885 1.00 90.88 96 ASN A C 1
ATOM 725 O O . ASN A 1 96 ? -7.430 -10.460 1.782 1.00 90.88 96 ASN A O 1
ATOM 729 N N . HIS A 1 97 ? -5.893 -10.544 0.143 1.00 89.44 97 HIS A N 1
ATOM 730 C CA . HIS A 1 97 ? -5.577 -11.950 0.339 1.00 89.44 97 HIS A CA 1
ATOM 731 C C . HIS A 1 97 ? -4.984 -12.226 1.726 1.00 89.44 97 HIS A C 1
ATOM 733 O O . HIS A 1 97 ? -5.435 -13.150 2.401 1.00 89.44 97 HIS A O 1
ATOM 739 N N . SER A 1 98 ? -4.020 -11.414 2.176 1.00 88.62 98 SER A N 1
ATOM 740 C CA . SER A 1 98 ? -3.438 -11.526 3.521 1.00 88.62 98 SER A CA 1
ATOM 741 C C . SER A 1 98 ? -4.497 -11.355 4.610 1.00 88.62 98 SER A C 1
ATOM 743 O O . SER A 1 98 ? -4.547 -12.152 5.543 1.00 88.62 98 SER A O 1
ATOM 745 N N . TYR A 1 99 ? -5.393 -10.375 4.469 1.00 90.94 99 TYR A N 1
ATOM 746 C CA . TYR A 1 99 ? -6.500 -10.151 5.400 1.00 90.94 99 TYR A CA 1
ATOM 747 C C . TYR A 1 99 ? -7.470 -11.336 5.430 1.00 90.94 99 TYR A C 1
ATOM 749 O O . TYR A 1 99 ? -7.814 -11.816 6.506 1.00 90.94 99 TYR A O 1
ATOM 757 N N . ALA A 1 100 ? -7.841 -11.891 4.274 1.00 90.44 100 ALA A N 1
ATOM 758 C CA . ALA A 1 100 ? -8.645 -13.110 4.210 1.00 90.44 100 ALA A CA 1
ATOM 759 C C . ALA A 1 100 ? -7.959 -14.293 4.907 1.00 90.44 100 ALA A C 1
ATOM 761 O O . ALA A 1 100 ? -8.571 -14.959 5.746 1.00 90.44 100 ALA A O 1
ATOM 762 N N . MET A 1 101 ? -6.679 -14.523 4.612 1.00 88.38 101 MET A N 1
ATOM 763 C CA . MET A 1 101 ? -5.905 -15.605 5.216 1.00 88.38 101 MET A CA 1
ATOM 764 C C . MET A 1 101 ? -5.765 -15.456 6.729 1.00 88.38 101 MET A C 1
ATOM 766 O O . MET A 1 101 ? -5.875 -16.457 7.435 1.00 88.38 101 MET A O 1
ATOM 770 N N . LEU A 1 102 ? -5.586 -14.231 7.234 1.00 89.56 102 LEU A N 1
ATOM 771 C CA . LEU A 1 102 ? -5.506 -13.977 8.669 1.00 89.56 102 LEU A CA 1
ATOM 772 C C . LEU A 1 102 ? -6.745 -14.499 9.397 1.00 89.56 102 LEU A C 1
ATOM 774 O O . LEU A 1 102 ? -6.619 -14.997 10.509 1.00 89.56 102 LEU A O 1
ATOM 778 N N . PHE A 1 103 ? -7.926 -14.436 8.778 1.00 89.75 103 PHE A N 1
ATOM 779 C CA . PHE A 1 103 ? -9.196 -14.925 9.329 1.00 89.75 103 PHE A CA 1
ATOM 780 C C . PHE A 1 103 ? -9.612 -16.308 8.802 1.00 89.75 103 PHE A C 1
ATOM 782 O O . PHE A 1 103 ? -10.796 -16.660 8.858 1.00 89.75 103 PHE A O 1
ATOM 789 N N . ASP A 1 104 ? -8.649 -17.097 8.316 1.00 89.69 104 ASP A N 1
ATOM 790 C CA . ASP A 1 104 ? -8.852 -18.464 7.826 1.00 89.69 104 ASP A CA 1
ATOM 791 C C . ASP A 1 104 ? -9.883 -18.539 6.677 1.00 89.69 104 ASP A C 1
ATOM 793 O O . ASP A 1 104 ? -10.663 -19.491 6.559 1.00 89.69 104 ASP A O 1
ATOM 797 N N . LYS A 1 105 ? -9.922 -17.497 5.834 1.00 89.75 105 LYS A N 1
ATOM 798 C CA . LYS A 1 105 ? -10.778 -17.392 4.644 1.00 89.75 105 LYS A CA 1
ATOM 799 C C . LYS A 1 105 ? -9.981 -17.593 3.361 1.00 89.75 105 LYS A C 1
ATOM 801 O O . LYS A 1 105 ? -8.761 -17.446 3.321 1.00 89.75 105 LYS A O 1
ATOM 806 N N . VAL A 1 106 ? -10.703 -17.913 2.290 1.00 82.44 106 VAL A N 1
ATOM 807 C CA . VAL A 1 106 ? -10.160 -18.010 0.933 1.00 82.44 106 VAL A CA 1
ATOM 808 C C . VAL A 1 106 ? -10.693 -16.841 0.117 1.00 82.44 106 VAL A C 1
ATOM 810 O O . VAL A 1 106 ? -11.902 -16.700 -0.035 1.00 82.44 106 VAL A O 1
ATOM 813 N N . ASP A 1 107 ? -9.790 -16.031 -0.429 1.00 79.00 107 ASP A N 1
ATOM 814 C CA . ASP A 1 107 ? -10.126 -14.992 -1.404 1.00 79.00 107 ASP A CA 1
ATOM 815 C C . ASP A 1 107 ? -9.992 -15.557 -2.829 1.00 79.00 107 ASP A C 1
ATOM 817 O O . ASP A 1 107 ? -8.924 -15.521 -3.449 1.00 79.00 107 ASP A O 1
ATOM 821 N N . GLU A 1 108 ? -11.078 -16.141 -3.343 1.00 74.50 108 GLU A N 1
ATOM 822 C CA . GLU A 1 108 ? -11.120 -16.686 -4.707 1.00 74.50 108 GLU A CA 1
ATOM 823 C C . GLU A 1 108 ? -10.966 -15.588 -5.774 1.00 74.50 108 GLU A C 1
ATOM 825 O O . GLU A 1 108 ? -10.357 -15.820 -6.825 1.00 74.50 108 GLU A O 1
ATOM 830 N N . ASN A 1 109 ? -11.434 -14.369 -5.480 1.00 71.06 109 ASN A N 1
ATOM 831 C CA . ASN A 1 109 ? -11.341 -13.228 -6.389 1.00 71.06 109 ASN A CA 1
ATOM 832 C C . ASN A 1 109 ? -9.882 -12.821 -6.622 1.00 71.06 109 ASN A C 1
ATOM 834 O O . ASN A 1 109 ? -9.507 -12.509 -7.760 1.00 71.06 109 ASN A O 1
ATOM 838 N N . PHE A 1 110 ? -9.049 -12.866 -5.577 1.00 74.19 110 PHE A N 1
ATOM 839 C CA . PHE A 1 110 ? -7.608 -12.653 -5.698 1.00 74.19 110 PHE A CA 1
ATOM 840 C C . PHE A 1 110 ? -6.938 -13.726 -6.556 1.00 74.19 110 PHE A C 1
ATOM 842 O O . PHE A 1 110 ? -6.104 -13.405 -7.401 1.00 74.19 110 PHE A O 1
ATOM 849 N N . LEU A 1 111 ? -7.308 -15.000 -6.398 1.00 73.06 111 LEU A N 1
ATOM 850 C CA . LEU A 1 111 ? -6.690 -16.080 -7.172 1.00 73.06 111 LEU A CA 1
ATOM 851 C C . LEU A 1 111 ? -6.945 -15.933 -8.675 1.00 73.06 111 LEU A C 1
ATOM 853 O O . LEU A 1 111 ? -6.041 -16.180 -9.476 1.00 73.06 111 LEU A O 1
ATOM 857 N N . GLU A 1 112 ? -8.156 -15.553 -9.075 1.00 76.31 112 GLU A N 1
ATOM 858 C CA . GLU A 1 112 ? -8.499 -15.373 -10.487 1.00 76.31 112 GLU A CA 1
ATOM 859 C C . GLU A 1 112 ? -7.972 -14.055 -11.048 1.00 76.31 112 GLU A C 1
ATOM 861 O O . GLU A 1 112 ? -7.289 -14.045 -12.077 1.00 76.31 112 GLU A O 1
ATOM 866 N N . THR A 1 113 ? -8.234 -12.948 -10.357 1.00 79.00 113 THR A N 1
ATOM 867 C CA . THR A 1 113 ? -7.872 -11.624 -10.866 1.00 79.00 113 THR A CA 1
ATOM 868 C C . THR A 1 113 ? -6.385 -11.342 -10.712 1.00 79.00 113 THR A C 1
ATOM 870 O O . THR A 1 113 ? -5.791 -10.743 -11.603 1.00 79.00 113 THR A O 1
ATOM 873 N N . GLY A 1 114 ? -5.746 -11.838 -9.652 1.00 84.31 114 GLY A N 1
ATOM 874 C CA . GLY A 1 114 ? -4.301 -11.736 -9.460 1.00 84.31 114 GLY A CA 1
ATOM 875 C C . GLY A 1 114 ? -3.524 -12.376 -10.609 1.00 84.31 114 GLY A C 1
ATOM 876 O O . GLY A 1 114 ? -2.577 -11.777 -11.108 1.00 84.31 114 GLY A O 1
ATOM 877 N N . ARG A 1 115 ? -3.981 -13.529 -11.127 1.00 86.31 115 ARG A N 1
ATOM 878 C CA . ARG A 1 115 ? -3.378 -14.156 -12.320 1.00 86.31 115 ARG A CA 1
ATOM 879 C C . ARG A 1 115 ? -3.529 -13.305 -13.579 1.00 86.31 115 ARG A C 1
ATOM 881 O O . ARG A 1 115 ? -2.613 -13.260 -14.397 1.00 86.31 115 ARG A O 1
ATOM 888 N N . GLU A 1 116 ? -4.673 -12.651 -13.760 1.00 90.19 116 GLU A N 1
ATOM 889 C CA . GLU A 1 116 ? -4.885 -11.753 -14.901 1.00 90.19 116 GLU A CA 1
ATOM 890 C C . GLU A 1 116 ? -4.037 -10.476 -14.780 1.00 90.19 116 GLU A C 1
ATOM 892 O O . GLU A 1 116 ? -3.453 -10.050 -15.778 1.00 90.19 116 GLU A O 1
ATOM 897 N N . ILE A 1 117 ? -3.898 -9.912 -13.573 1.00 92.44 117 ILE A N 1
ATOM 898 C CA . ILE A 1 117 ? -2.982 -8.796 -13.294 1.00 92.44 117 ILE A CA 1
ATOM 899 C C . ILE A 1 117 ? -1.544 -9.213 -13.616 1.00 92.44 117 ILE A C 1
ATOM 901 O O . ILE A 1 117 ? -0.899 -8.537 -14.415 1.00 92.44 117 ILE A O 1
ATOM 905 N N . ASP A 1 118 ? -1.069 -10.349 -13.091 1.00 93.12 118 ASP A N 1
ATOM 906 C CA . ASP A 1 118 ? 0.283 -10.856 -13.361 1.00 93.12 118 ASP A CA 1
ATOM 907 C C . ASP A 1 118 ? 0.549 -10.977 -14.861 1.00 93.12 118 ASP A C 1
ATOM 909 O O . ASP A 1 118 ? 1.583 -10.537 -15.360 1.00 93.12 118 ASP A O 1
ATOM 913 N N . ARG A 1 119 ? -0.403 -11.556 -15.602 1.00 92.88 119 ARG A N 1
ATOM 914 C CA . ARG A 1 119 ? -0.291 -11.745 -17.050 1.00 92.88 119 ARG A CA 1
ATOM 915 C C . ARG A 1 119 ? -0.199 -10.413 -17.791 1.00 92.88 119 ARG A C 1
ATOM 917 O O . ARG A 1 119 ? 0.534 -10.319 -18.771 1.00 92.88 119 ARG A O 1
ATOM 924 N N . ARG A 1 120 ? -0.961 -9.404 -17.361 1.00 93.44 120 ARG A N 1
ATOM 925 C CA . ARG A 1 120 ? -0.991 -8.073 -17.984 1.00 93.44 120 ARG A CA 1
ATOM 926 C C . ARG A 1 120 ? 0.272 -7.270 -17.715 1.00 93.44 120 ARG A C 1
ATOM 928 O O . ARG A 1 120 ? 0.740 -6.601 -18.630 1.00 93.44 120 ARG A O 1
ATOM 935 N N . ILE A 1 121 ? 0.805 -7.341 -16.496 1.00 94.44 121 ILE A N 1
ATOM 936 C CA . ILE A 1 121 ? 2.039 -6.634 -16.132 1.00 94.44 121 ILE A CA 1
ATOM 937 C C . ILE A 1 121 ? 3.297 -7.406 -16.543 1.00 94.44 121 ILE A C 1
ATOM 939 O O . ILE A 1 121 ? 4.367 -6.820 -16.589 1.00 94.44 121 ILE A O 1
ATOM 943 N N . GLY A 1 122 ? 3.180 -8.699 -16.868 1.00 94.25 122 GLY A N 1
ATOM 944 C CA . GLY A 1 122 ? 4.321 -9.559 -17.190 1.00 94.25 122 GLY A CA 1
ATOM 945 C C . GLY A 1 122 ? 5.059 -10.079 -15.953 1.00 94.25 122 GLY A C 1
ATOM 946 O O . GLY A 1 122 ? 6.244 -10.384 -16.032 1.00 94.25 122 GLY A O 1
ATOM 947 N N . PHE A 1 123 ? 4.380 -10.181 -14.806 1.00 94.25 123 PHE A N 1
ATOM 948 C CA . PHE A 1 123 ? 4.994 -10.547 -13.531 1.00 94.25 123 PHE A CA 1
ATOM 949 C C . PHE A 1 123 ? 5.524 -11.991 -13.536 1.00 94.25 123 PHE A C 1
ATOM 951 O O . PHE A 1 123 ? 4.746 -12.935 -13.735 1.00 94.25 123 PHE A O 1
ATOM 958 N N . PRO A 1 124 ? 6.820 -12.220 -13.253 1.00 93.88 124 PRO A N 1
ATOM 959 C CA . PRO A 1 124 ? 7.433 -13.542 -13.343 1.00 93.88 124 PRO A CA 1
ATOM 960 C C . PRO A 1 124 ? 7.167 -14.396 -12.086 1.00 93.88 124 PRO A C 1
ATOM 962 O O . PRO A 1 124 ? 8.096 -14.870 -11.429 1.00 93.88 124 PRO A O 1
ATOM 965 N N . ARG A 1 125 ? 5.888 -14.647 -11.755 1.00 90.69 125 ARG A N 1
ATOM 966 C CA . ARG A 1 125 ? 5.462 -15.321 -10.507 1.00 90.69 125 ARG A CA 1
ATOM 967 C C . ARG A 1 125 ? 6.186 -16.642 -10.237 1.00 90.69 125 ARG A C 1
ATOM 969 O O . ARG A 1 125 ? 6.541 -16.920 -9.095 1.00 90.69 125 ARG A O 1
ATOM 976 N N . ALA A 1 126 ? 6.386 -17.472 -11.262 1.00 90.75 126 ALA A N 1
ATOM 977 C CA . ALA A 1 126 ? 7.052 -18.765 -11.102 1.00 90.75 126 ALA A CA 1
ATOM 978 C C . ALA A 1 126 ? 8.515 -18.607 -10.653 1.00 90.75 126 ALA A C 1
ATOM 980 O O . ALA A 1 126 ? 8.929 -19.282 -9.713 1.00 90.75 126 ALA A O 1
ATOM 981 N N . LYS A 1 127 ? 9.248 -17.669 -11.269 1.00 92.56 127 LYS A N 1
ATOM 982 C CA . LYS A 1 127 ? 10.645 -17.360 -10.940 1.00 92.56 127 LYS A CA 1
ATOM 983 C C . LYS A 1 127 ? 10.761 -16.770 -9.533 1.00 92.56 127 LYS A C 1
ATOM 985 O O . LYS A 1 127 ? 11.579 -17.227 -8.749 1.00 92.56 127 LYS A O 1
ATOM 990 N N . ILE A 1 128 ? 9.878 -15.831 -9.182 1.00 91.69 128 ILE A N 1
ATOM 991 C CA . ILE A 1 128 ? 9.821 -15.244 -7.830 1.00 91.69 128 ILE A CA 1
ATOM 992 C C . ILE A 1 128 ? 9.547 -16.317 -6.776 1.00 91.69 128 ILE A C 1
ATOM 994 O O . ILE A 1 128 ? 10.167 -16.315 -5.719 1.00 91.69 128 ILE A O 1
ATOM 998 N N . ARG A 1 129 ? 8.641 -17.264 -7.053 1.00 89.31 129 ARG A N 1
ATOM 999 C CA . ARG A 1 129 ? 8.329 -18.354 -6.118 1.00 89.31 129 ARG A CA 1
ATOM 1000 C C . ARG A 1 129 ? 9.511 -19.298 -5.905 1.00 89.31 129 ARG A C 1
ATOM 1002 O O . ARG A 1 129 ? 9.670 -19.814 -4.804 1.00 89.31 129 ARG A O 1
ATOM 1009 N N . GLU A 1 130 ? 10.279 -19.582 -6.949 1.00 90.81 130 GLU A N 1
ATOM 1010 C CA . GLU A 1 130 ? 11.491 -20.397 -6.848 1.00 90.81 130 GLU A CA 1
ATOM 1011 C C . GLU A 1 130 ? 12.550 -19.693 -5.995 1.00 90.81 130 GLU A C 1
ATOM 1013 O O . GLU A 1 130 ? 13.015 -20.262 -5.010 1.00 90.81 130 GLU A O 1
ATOM 1018 N N . GLU A 1 131 ? 12.829 -18.426 -6.297 1.00 90.25 131 GLU A N 1
ATOM 1019 C CA . GLU A 1 131 ? 13.806 -17.618 -5.564 1.00 90.25 131 GLU A CA 1
ATOM 1020 C C . GLU A 1 131 ? 13.395 -17.421 -4.092 1.00 90.25 131 GLU A C 1
ATOM 1022 O O . GLU A 1 131 ? 14.194 -17.608 -3.179 1.00 90.25 131 GLU A O 1
ATOM 1027 N N . SER A 1 132 ? 12.112 -17.153 -3.832 1.00 87.62 132 SER A N 1
ATOM 1028 C CA . SER A 1 132 ? 11.561 -17.002 -2.478 1.00 87.62 132 SER A CA 1
ATOM 1029 C C . SER A 1 132 ? 11.746 -18.260 -1.624 1.00 87.62 132 SER A C 1
ATOM 1031 O O . SER A 1 132 ? 12.071 -18.156 -0.442 1.00 87.62 132 SER A O 1
ATOM 1033 N N . LYS A 1 133 ? 11.618 -19.460 -2.209 1.00 86.19 133 LYS A N 1
ATOM 1034 C CA . LYS A 1 133 ? 11.923 -20.709 -1.490 1.00 86.19 133 LYS A CA 1
ATOM 1035 C C . LYS A 1 133 ? 13.400 -20.802 -1.122 1.00 86.19 133 LYS A C 1
ATOM 1037 O O . LYS A 1 133 ? 13.710 -21.205 -0.007 1.00 86.19 133 LYS A O 1
ATOM 1042 N N . ALA A 1 134 ? 14.292 -20.399 -2.026 1.00 86.06 134 ALA A N 1
ATOM 1043 C CA . ALA A 1 134 ? 15.727 -20.399 -1.761 1.00 86.06 134 ALA A CA 1
ATOM 1044 C C . ALA A 1 134 ? 16.109 -19.421 -0.634 1.00 86.06 134 ALA A C 1
ATOM 1046 O O . ALA A 1 134 ? 17.027 -19.705 0.135 1.00 86.06 134 ALA A O 1
ATOM 1047 N N . PHE A 1 135 ? 15.405 -18.291 -0.500 1.00 82.62 135 PHE A N 1
ATOM 1048 C CA . PHE A 1 135 ? 15.546 -17.399 0.656 1.00 82.62 135 PHE A CA 1
ATOM 1049 C C . PHE A 1 135 ? 15.020 -18.040 1.945 1.00 82.62 135 PHE A C 1
ATOM 1051 O O . PHE A 1 135 ? 15.740 -18.050 2.944 1.00 82.62 135 PHE A O 1
ATOM 1058 N N . ALA A 1 136 ? 13.833 -18.648 1.910 1.00 81.56 136 ALA A N 1
ATOM 1059 C CA . ALA A 1 136 ? 13.235 -19.288 3.082 1.00 81.56 136 ALA A CA 1
ATOM 1060 C C . ALA A 1 136 ? 14.115 -20.421 3.643 1.00 81.56 136 ALA A C 1
ATOM 1062 O O . ALA A 1 136 ? 14.309 -20.519 4.853 1.00 81.56 136 ALA A O 1
ATOM 1063 N N . GLU A 1 137 ? 14.706 -21.243 2.770 1.00 81.56 137 GLU A N 1
ATOM 1064 C CA . GLU A 1 137 ? 15.620 -22.328 3.156 1.00 81.56 137 GLU A CA 1
ATOM 1065 C C . GLU A 1 137 ? 16.902 -21.818 3.836 1.00 81.56 137 GLU A C 1
ATOM 1067 O O . GLU A 1 137 ? 17.444 -22.489 4.710 1.00 81.56 137 GLU A O 1
ATOM 1072 N N . LYS A 1 138 ? 17.379 -20.617 3.483 1.00 78.12 138 LYS A N 1
ATOM 1073 C CA . LYS A 1 138 ? 18.568 -20.001 4.098 1.00 78.12 138 LYS A CA 1
ATOM 1074 C C . LYS A 1 138 ? 18.284 -19.369 5.465 1.00 78.12 138 LYS A C 1
ATOM 1076 O O . LYS A 1 138 ? 19.226 -19.146 6.222 1.00 78.12 138 LYS A O 1
ATOM 1081 N N . ARG A 1 139 ? 17.021 -19.055 5.779 1.00 69.62 139 ARG A N 1
ATOM 1082 C CA . ARG A 1 139 ? 16.605 -18.310 6.986 1.00 69.62 139 ARG A CA 1
ATOM 1083 C C . ARG A 1 139 ? 15.955 -19.201 8.054 1.00 69.62 139 ARG A C 1
ATOM 1085 O O . ARG A 1 139 ? 14.982 -18.784 8.680 1.00 69.62 139 ARG A O 1
ATOM 1092 N N . GLU A 1 140 ? 16.470 -20.422 8.253 1.00 54.25 140 GLU A N 1
ATOM 1093 C CA . GLU A 1 140 ? 15.927 -21.438 9.180 1.00 54.25 140 GLU A CA 1
ATOM 1094 C C . GLU A 1 140 ? 15.260 -20.839 10.442 1.00 54.25 140 GLU A C 1
ATOM 1096 O O . GLU A 1 140 ? 15.894 -20.148 11.239 1.00 54.25 140 GLU A O 1
ATOM 1101 N N . GLY A 1 141 ? 13.965 -21.122 10.634 1.00 50.56 141 GLY A N 1
ATOM 1102 C CA . GLY A 1 141 ? 13.210 -20.746 11.838 1.00 50.56 141 GLY A CA 1
ATOM 1103 C C . GLY A 1 141 ? 12.559 -19.354 11.841 1.00 50.56 141 GLY A C 1
ATOM 1104 O O . GLY A 1 141 ? 11.866 -19.035 12.805 1.00 50.56 141 GLY A O 1
ATOM 1105 N N . GLN A 1 142 ? 12.722 -18.540 10.791 1.00 51.44 142 GLN A N 1
ATOM 1106 C CA . GLN A 1 142 ? 12.173 -17.175 10.712 1.00 51.44 142 GLN A CA 1
ATOM 1107 C C . GLN A 1 142 ? 11.026 -17.100 9.692 1.00 51.44 142 GLN A C 1
ATOM 1109 O O . GLN A 1 142 ? 11.222 -16.784 8.521 1.00 51.44 142 GLN A O 1
ATOM 1114 N N . ALA A 1 143 ? 9.808 -17.435 10.121 1.00 46.25 143 ALA A N 1
ATOM 1115 C CA . ALA A 1 143 ? 8.644 -17.486 9.240 1.00 46.25 143 ALA A CA 1
ATOM 1116 C C . ALA A 1 143 ? 8.047 -16.089 9.002 1.00 46.25 143 ALA A C 1
ATOM 1118 O O . ALA A 1 143 ? 7.184 -15.638 9.744 1.00 46.25 143 ALA A O 1
ATOM 1119 N N . ALA A 1 144 ? 8.461 -15.437 7.919 1.00 58.97 144 ALA A N 1
ATOM 1120 C CA . ALA A 1 144 ? 7.676 -14.375 7.298 1.00 58.97 144 ALA A CA 1
ATOM 1121 C C . ALA A 1 144 ? 7.726 -14.567 5.780 1.00 58.97 144 ALA A C 1
ATOM 1123 O O . ALA A 1 144 ? 8.570 -13.987 5.095 1.00 58.97 144 ALA A O 1
ATOM 1124 N N . SER A 1 145 ? 6.825 -15.413 5.264 1.00 67.44 145 SER A N 1
ATOM 1125 C CA . SER A 1 145 ? 6.765 -15.777 3.835 1.00 67.44 145 SER A CA 1
ATOM 1126 C C . SER A 1 145 ? 6.676 -14.557 2.906 1.00 67.44 145 SER A C 1
ATOM 1128 O O . SER A 1 145 ? 7.238 -14.562 1.811 1.00 67.44 145 SER A O 1
ATOM 1130 N N . SER A 1 146 ? 6.052 -13.476 3.376 1.00 76.56 146 SER A N 1
ATOM 1131 C CA . SER A 1 146 ? 5.974 -12.196 2.672 1.00 76.56 146 SER A CA 1
ATOM 1132 C C . SER A 1 146 ? 7.336 -11.503 2.539 1.00 76.56 146 SER A C 1
ATOM 1134 O O . SER A 1 146 ? 7.615 -10.917 1.498 1.00 76.56 146 SER A O 1
ATOM 1136 N N . ILE A 1 147 ? 8.221 -11.616 3.537 1.00 80.69 147 ILE A N 1
ATOM 1137 C CA . ILE A 1 147 ? 9.573 -11.038 3.475 1.00 80.69 147 ILE A CA 1
ATOM 1138 C C . ILE A 1 147 ? 10.447 -11.839 2.512 1.00 80.69 147 ILE A C 1
ATOM 1140 O O . ILE A 1 147 ? 11.151 -11.237 1.710 1.00 80.69 147 ILE A O 1
ATOM 1144 N N . ASP A 1 148 ? 10.365 -13.177 2.516 1.00 83.69 148 ASP A N 1
ATOM 1145 C CA . ASP A 1 148 ? 11.081 -13.999 1.524 1.00 83.69 148 ASP A CA 1
ATOM 1146 C C . ASP A 1 148 ? 10.681 -13.626 0.097 1.00 83.69 148 ASP A C 1
ATOM 1148 O O . ASP A 1 148 ? 11.518 -13.579 -0.803 1.00 83.69 148 ASP A O 1
ATOM 1152 N N . MET A 1 149 ? 9.389 -13.370 -0.123 1.00 86.94 149 MET A N 1
ATOM 1153 C CA . MET A 1 149 ? 8.886 -12.953 -1.425 1.00 86.94 149 MET A CA 1
ATOM 1154 C C . MET A 1 149 ? 9.406 -11.566 -1.820 1.00 86.94 149 MET A C 1
ATOM 1156 O O . MET A 1 149 ? 9.813 -11.386 -2.967 1.00 86.94 149 MET A O 1
ATOM 1160 N N . VAL A 1 150 ? 9.444 -10.604 -0.892 1.00 88.50 150 VAL A N 1
ATOM 1161 C CA . VAL A 1 150 ? 10.003 -9.268 -1.156 1.00 88.50 150 VAL A CA 1
ATOM 1162 C C . VAL A 1 150 ? 11.502 -9.338 -1.457 1.00 88.50 150 VAL A C 1
ATOM 1164 O O . VAL A 1 150 ? 11.946 -8.744 -2.437 1.00 88.50 150 VAL A O 1
ATOM 1167 N N . LEU A 1 151 ? 12.277 -10.107 -0.688 1.00 86.62 151 LEU A N 1
ATOM 1168 C CA . LEU A 1 151 ? 13.710 -10.302 -0.938 1.00 86.62 151 LEU A CA 1
ATOM 1169 C C . LEU A 1 151 ? 13.965 -10.960 -2.303 1.00 86.62 151 LEU A C 1
ATOM 1171 O O . LEU A 1 151 ? 14.843 -10.522 -3.044 1.00 86.62 151 LEU A O 1
ATOM 1175 N N . ALA A 1 152 ? 13.148 -11.943 -2.687 1.00 90.69 152 ALA A N 1
ATOM 1176 C CA . ALA A 1 152 ? 13.197 -12.546 -4.017 1.00 90.69 152 ALA A CA 1
ATOM 1177 C C . ALA A 1 152 ? 12.870 -11.547 -5.138 1.00 90.69 152 ALA A C 1
ATOM 1179 O O . ALA A 1 152 ? 13.530 -11.536 -6.177 1.00 90.69 152 ALA A O 1
ATOM 1180 N N . MET A 1 153 ? 11.861 -10.695 -4.940 1.00 92.44 153 MET A N 1
ATOM 1181 C CA . MET A 1 153 ? 11.534 -9.629 -5.890 1.00 92.44 153 MET A CA 1
ATOM 1182 C C . MET A 1 153 ? 12.685 -8.632 -6.016 1.00 92.44 153 MET A C 1
ATOM 1184 O O . MET A 1 153 ? 13.055 -8.274 -7.129 1.00 92.44 153 MET A O 1
ATOM 1188 N N . LEU A 1 154 ? 13.300 -8.242 -4.902 1.00 89.31 154 LEU A N 1
ATOM 1189 C CA . LEU A 1 154 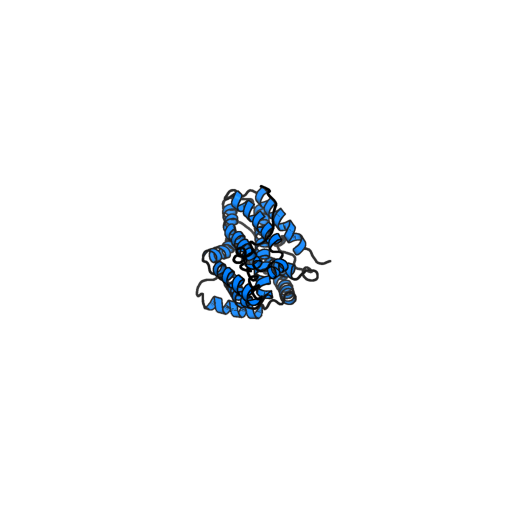? 14.465 -7.367 -4.902 1.00 89.31 154 LEU A CA 1
ATOM 1190 C C . LEU A 1 154 ? 15.642 -7.986 -5.655 1.00 89.31 154 LEU A C 1
ATOM 1192 O O . LEU A 1 154 ? 16.244 -7.309 -6.475 1.00 89.31 154 LEU A O 1
ATOM 1196 N N . GLU A 1 155 ? 15.950 -9.266 -5.457 1.00 89.25 155 GLU A N 1
ATOM 1197 C CA . GLU A 1 155 ? 17.049 -9.906 -6.192 1.00 89.25 155 GLU A CA 1
ATOM 1198 C C . GLU A 1 155 ? 16.827 -9.864 -7.714 1.00 89.25 155 GLU A C 1
ATOM 1200 O O . GLU A 1 155 ? 17.743 -9.559 -8.478 1.00 89.25 155 GLU A O 1
ATOM 1205 N N . LEU A 1 156 ? 15.594 -10.101 -8.165 1.00 90.62 156 LEU A N 1
ATOM 1206 C CA . LEU A 1 156 ? 15.249 -10.055 -9.587 1.00 90.62 156 LEU A CA 1
ATOM 1207 C C . LEU A 1 156 ? 15.186 -8.627 -10.146 1.00 90.62 156 LEU A C 1
ATOM 1209 O O . LEU A 1 156 ? 15.555 -8.412 -11.303 1.00 90.62 156 LEU A O 1
ATOM 1213 N N . ALA A 1 157 ? 14.783 -7.654 -9.326 1.00 90.12 157 ALA A N 1
ATOM 1214 C CA . ALA A 1 157 ? 14.653 -6.245 -9.695 1.00 90.12 157 ALA A CA 1
ATOM 1215 C C . ALA A 1 157 ? 15.965 -5.608 -10.181 1.00 90.12 157 ALA A C 1
ATOM 1217 O O . ALA A 1 157 ? 15.918 -4.619 -10.908 1.00 90.12 157 ALA A O 1
ATOM 1218 N N . LYS A 1 158 ? 17.129 -6.201 -9.869 1.00 84.81 158 LYS A N 1
ATOM 1219 C CA . LYS A 1 158 ? 18.441 -5.768 -10.390 1.00 84.81 158 LYS A CA 1
ATOM 1220 C C . LYS A 1 158 ? 18.476 -5.645 -11.914 1.00 84.81 158 LYS A C 1
ATOM 1222 O O . LYS A 1 158 ? 19.223 -4.836 -12.448 1.00 84.81 158 LYS A O 1
ATOM 1227 N N . THR A 1 159 ? 17.693 -6.470 -12.611 1.00 83.44 159 THR A N 1
ATOM 1228 C CA . THR A 1 159 ? 17.693 -6.543 -14.083 1.00 83.44 159 THR A CA 1
ATOM 1229 C C . THR A 1 159 ? 16.292 -6.533 -14.695 1.00 83.44 159 THR A C 1
ATOM 1231 O O . THR A 1 159 ? 16.159 -6.612 -15.914 1.00 83.44 159 THR A O 1
ATOM 1234 N N . ASP A 1 160 ? 15.248 -6.446 -13.868 1.00 88.69 160 ASP A N 1
ATOM 1235 C CA . ASP A 1 160 ? 13.851 -6.575 -14.279 1.00 88.69 160 ASP A CA 1
ATOM 1236 C C . ASP A 1 160 ? 13.033 -5.406 -13.713 1.00 88.69 160 ASP A C 1
ATOM 1238 O O . ASP A 1 160 ? 12.697 -5.352 -12.526 1.00 88.69 160 ASP A O 1
ATOM 1242 N N . ASP A 1 161 ? 12.730 -4.445 -14.581 1.00 87.12 161 ASP A N 1
ATOM 1243 C CA . ASP A 1 161 ? 11.965 -3.252 -14.235 1.00 87.12 161 ASP A CA 1
ATOM 1244 C C . ASP A 1 161 ? 10.507 -3.577 -13.902 1.00 87.12 161 ASP A C 1
ATOM 1246 O O . ASP A 1 161 ? 9.941 -2.962 -13.005 1.00 87.12 161 ASP A O 1
ATOM 1250 N N . ILE A 1 162 ? 9.900 -4.581 -14.540 1.00 91.31 162 ILE A N 1
ATOM 1251 C CA . ILE A 1 162 ? 8.548 -5.043 -14.199 1.00 91.31 162 ILE A CA 1
ATOM 1252 C C . ILE A 1 162 ? 8.507 -5.487 -12.738 1.00 91.31 162 ILE A C 1
ATOM 1254 O O . ILE A 1 162 ? 7.557 -5.154 -12.021 1.00 91.31 162 ILE A O 1
ATOM 1258 N N . VAL A 1 163 ? 9.525 -6.219 -12.277 1.00 92.94 163 VAL A N 1
ATOM 1259 C CA . VAL A 1 163 ? 9.601 -6.656 -10.879 1.00 92.94 163 VAL A CA 1
ATOM 1260 C C . VAL A 1 163 ? 9.789 -5.469 -9.940 1.00 92.94 163 VAL A C 1
ATOM 1262 O O . VAL A 1 163 ? 9.056 -5.391 -8.952 1.00 92.94 163 VAL A O 1
ATOM 1265 N N . LEU A 1 164 ? 10.688 -4.525 -10.249 1.00 90.44 164 LEU A N 1
ATOM 1266 C CA . LEU A 1 164 ? 10.873 -3.333 -9.411 1.00 90.44 164 LEU A CA 1
ATOM 1267 C C . LEU A 1 164 ? 9.593 -2.487 -9.338 1.00 90.44 164 LEU A C 1
ATOM 1269 O O . LEU A 1 164 ? 9.167 -2.099 -8.251 1.00 90.44 164 LEU A O 1
ATOM 1273 N N . ASN A 1 165 ? 8.931 -2.262 -10.472 1.00 91.88 165 ASN A N 1
ATOM 1274 C CA . ASN A 1 165 ? 7.704 -1.469 -10.549 1.00 91.88 165 ASN A CA 1
ATOM 1275 C C . ASN A 1 165 ? 6.560 -2.142 -9.793 1.00 91.88 165 ASN A C 1
ATOM 1277 O O . ASN A 1 165 ? 5.787 -1.478 -9.103 1.00 91.88 165 ASN A O 1
ATOM 1281 N N . THR A 1 166 ? 6.466 -3.471 -9.891 1.00 94.56 166 THR A N 1
ATOM 1282 C CA . THR A 1 166 ? 5.483 -4.250 -9.130 1.00 94.56 166 THR A CA 1
ATOM 1283 C C . THR A 1 166 ? 5.792 -4.217 -7.642 1.00 94.56 166 THR A C 1
ATOM 1285 O O . THR A 1 166 ? 4.864 -4.137 -6.846 1.00 94.56 166 THR A O 1
ATOM 1288 N N . LEU A 1 167 ? 7.068 -4.229 -7.252 1.00 93.56 167 LEU A N 1
ATOM 1289 C CA . LEU A 1 167 ? 7.457 -4.108 -5.853 1.00 93.56 167 LEU A CA 1
ATOM 1290 C C . LEU A 1 167 ? 7.068 -2.741 -5.283 1.00 93.56 167 LEU A C 1
ATOM 1292 O O . LEU A 1 167 ? 6.379 -2.686 -4.272 1.00 93.56 167 LEU A O 1
ATOM 1296 N N . VAL A 1 168 ? 7.464 -1.646 -5.935 1.00 93.75 168 VAL A N 1
ATOM 1297 C CA . VAL A 1 168 ? 7.210 -0.281 -5.443 1.00 93.75 168 VAL A CA 1
ATOM 1298 C C . VAL A 1 168 ? 5.724 0.070 -5.522 1.00 93.75 168 VAL A C 1
ATOM 1300 O O . VAL A 1 168 ? 5.125 0.475 -4.526 1.00 93.75 168 VAL A O 1
ATOM 1303 N N . GLY A 1 169 ? 5.096 -0.140 -6.683 1.00 95.88 169 GLY A N 1
ATOM 1304 C CA . GLY A 1 169 ? 3.667 0.114 -6.869 1.00 95.88 169 GLY A CA 1
ATOM 1305 C C . GLY A 1 169 ? 2.798 -0.802 -6.008 1.00 95.88 169 GLY A C 1
ATOM 1306 O O . GLY A 1 169 ? 1.824 -0.346 -5.409 1.00 95.88 169 GLY A O 1
ATOM 1307 N N . GLY A 1 170 ? 3.180 -2.075 -5.887 1.00 95.38 170 GLY A N 1
ATOM 1308 C CA . GLY A 1 170 ? 2.499 -3.049 -5.042 1.00 95.38 170 GLY A CA 1
ATOM 1309 C C . GLY A 1 170 ? 2.636 -2.733 -3.557 1.00 95.38 170 GLY A C 1
ATOM 1310 O O . GLY A 1 170 ? 1.646 -2.802 -2.834 1.00 95.38 170 GLY A O 1
ATOM 1311 N N . PHE A 1 171 ? 3.812 -2.311 -3.090 1.00 94.56 171 PHE A N 1
ATOM 1312 C CA . PHE A 1 171 ? 3.975 -1.901 -1.697 1.00 94.56 171 PHE A CA 1
ATOM 1313 C C . PHE A 1 171 ? 3.101 -0.684 -1.378 1.00 94.56 171 PHE A C 1
ATOM 1315 O O . PHE A 1 171 ? 2.329 -0.731 -0.421 1.00 94.56 171 PHE A O 1
ATOM 1322 N N . TYR A 1 172 ? 3.100 0.339 -2.242 1.00 96.88 172 TYR A N 1
ATOM 1323 C CA . TYR A 1 172 ? 2.182 1.478 -2.122 1.00 96.88 172 TYR A CA 1
ATOM 1324 C C . TYR A 1 172 ? 0.710 1.039 -2.070 1.00 96.88 172 TYR A C 1
ATOM 1326 O O . TYR A 1 172 ? -0.020 1.447 -1.168 1.00 96.88 172 TYR A O 1
ATOM 1334 N N . GLY A 1 173 ? 0.274 0.169 -2.987 1.00 96.75 173 GLY A N 1
ATOM 1335 C CA . GLY A 1 173 ? -1.097 -0.348 -3.000 1.00 96.75 173 GLY A CA 1
ATOM 1336 C C . GLY A 1 173 ? -1.460 -1.130 -1.738 1.00 96.75 173 GLY A C 1
ATOM 1337 O O . GLY A 1 173 ? -2.555 -0.965 -1.208 1.00 96.75 173 GLY A O 1
ATOM 1338 N N . SER A 1 174 ? -0.533 -1.932 -1.214 1.00 95.00 174 SER A N 1
ATOM 1339 C CA . SER A 1 174 ? -0.730 -2.666 0.039 1.00 95.00 174 SER A CA 1
ATOM 1340 C C . SER A 1 174 ? -0.830 -1.732 1.251 1.00 95.00 174 SER A C 1
ATOM 1342 O O . SER A 1 174 ? -1.652 -1.960 2.137 1.00 95.00 174 SER A O 1
ATOM 1344 N N . THR A 1 175 ? -0.057 -0.640 1.255 1.00 96.25 175 THR A N 1
ATOM 1345 C CA . THR A 1 175 ? -0.107 0.402 2.285 1.00 96.25 175 THR A CA 1
ATOM 1346 C C . THR A 1 175 ? -1.413 1.193 2.214 1.00 96.25 175 THR A C 1
ATOM 1348 O O . THR A 1 175 ? -2.033 1.437 3.243 1.00 96.25 175 THR A O 1
ATOM 1351 N N . LEU A 1 176 ? -1.913 1.528 1.022 1.00 97.12 176 LEU A N 1
ATOM 1352 C CA . LEU A 1 176 ? -3.257 2.103 0.897 1.00 97.12 176 LEU A CA 1
ATOM 1353 C C . LEU A 1 176 ? -4.328 1.167 1.464 1.00 97.12 176 LEU A C 1
ATOM 1355 O O . LEU A 1 176 ? -5.194 1.605 2.220 1.00 97.12 176 LEU A O 1
ATOM 1359 N N . GLU A 1 177 ? -4.268 -0.115 1.104 1.00 95.88 177 GLU A N 1
ATOM 1360 C CA . GLU A 1 177 ? -5.298 -1.074 1.495 1.00 95.88 177 GLU A CA 1
ATOM 1361 C C . GLU A 1 177 ? -5.301 -1.333 3.002 1.00 95.88 177 GLU A C 1
ATOM 1363 O O . GLU A 1 177 ? -6.374 -1.400 3.599 1.00 95.88 177 GLU A O 1
ATOM 1368 N N . ILE A 1 178 ? -4.133 -1.411 3.651 1.00 95.06 178 ILE A N 1
ATOM 1369 C CA . ILE A 1 178 ? -4.101 -1.599 5.104 1.00 95.06 178 ILE A CA 1
ATOM 1370 C C . ILE A 1 178 ? -4.704 -0.397 5.836 1.00 95.06 178 ILE A C 1
ATOM 1372 O O . ILE A 1 178 ? -5.514 -0.599 6.732 1.00 95.06 178 ILE A O 1
ATOM 1376 N N . PHE A 1 179 ? -4.419 0.845 5.426 1.00 96.81 179 PHE A N 1
ATOM 1377 C CA . PHE A 1 179 ? -5.025 2.019 6.067 1.00 96.81 179 PHE A CA 1
ATOM 1378 C C . PHE A 1 179 ? -6.516 2.163 5.741 1.00 96.81 179 PHE A C 1
ATOM 1380 O O . PHE A 1 179 ? -7.285 2.587 6.601 1.00 96.81 179 PHE A O 1
ATOM 1387 N N . TYR A 1 180 ? -6.962 1.726 4.558 1.00 97.38 180 TYR A N 1
ATOM 1388 C CA . TYR A 1 180 ? -8.390 1.572 4.274 1.00 97.38 180 TYR A CA 1
ATOM 1389 C C . TYR A 1 180 ? -9.059 0.599 5.258 1.00 97.38 180 TYR A C 1
ATOM 1391 O O . TYR A 1 180 ? -10.097 0.933 5.837 1.00 97.38 180 TYR A O 1
ATOM 1399 N N . LEU A 1 181 ? -8.463 -0.581 5.469 1.00 95.44 181 LEU A N 1
ATOM 1400 C CA . LEU A 1 181 ? -8.973 -1.609 6.379 1.00 95.44 181 LEU A CA 1
ATOM 1401 C C . LEU A 1 181 ? -8.970 -1.127 7.831 1.00 95.44 181 LEU A C 1
ATOM 1403 O O . LEU A 1 181 ? -10.010 -1.179 8.483 1.00 95.44 181 LEU A O 1
ATOM 1407 N N . LEU A 1 182 ? -7.837 -0.620 8.324 1.00 94.94 182 LEU A N 1
ATOM 1408 C CA . LEU A 1 182 ? -7.682 -0.143 9.700 1.00 94.94 182 LEU A CA 1
ATOM 1409 C C . LEU A 1 182 ? -8.684 0.964 10.025 1.00 94.94 182 LEU A C 1
ATOM 1411 O O . LEU A 1 182 ? -9.395 0.856 11.021 1.00 94.94 182 LEU A O 1
ATOM 1415 N N . SER A 1 183 ? -8.807 1.983 9.168 1.00 96.50 183 SER A N 1
ATOM 1416 C CA . SER A 1 183 ? -9.776 3.058 9.389 1.00 96.50 183 SER A CA 1
ATOM 1417 C C . SER A 1 183 ? -11.216 2.559 9.310 1.00 96.50 183 SER A C 1
ATOM 1419 O O . SER A 1 183 ? -12.033 2.926 10.150 1.00 96.50 183 SER A O 1
ATOM 1421 N N . SER A 1 184 ? -11.547 1.699 8.341 1.00 96.25 184 SER A N 1
ATOM 1422 C CA . SER A 1 184 ? -12.914 1.174 8.198 1.00 96.25 184 SER A CA 1
ATOM 1423 C C . SER A 1 184 ? -13.321 0.294 9.381 1.00 96.25 184 SER A C 1
ATOM 1425 O O . SER A 1 184 ? -14.437 0.413 9.883 1.00 96.25 184 SER A O 1
ATOM 1427 N N . LEU A 1 185 ? -12.418 -0.573 9.841 1.00 93.75 185 LEU A N 1
ATOM 1428 C CA . LEU A 1 185 ? -12.657 -1.461 10.974 1.00 93.75 185 LEU A CA 1
ATOM 1429 C C . LEU A 1 185 ? -12.693 -0.676 12.287 1.00 93.75 185 LEU A C 1
ATOM 1431 O O . LEU A 1 185 ? -13.633 -0.862 13.052 1.00 93.75 185 LEU A O 1
ATOM 1435 N N . GLY A 1 186 ? -11.754 0.250 12.508 1.00 93.56 186 GLY A N 1
ATOM 1436 C CA . GLY A 1 186 ? -11.724 1.107 13.696 1.00 93.56 186 GLY A CA 1
ATOM 1437 C C . GLY A 1 186 ? -12.976 1.974 13.839 1.00 93.56 186 GLY A C 1
ATOM 1438 O O . GLY A 1 186 ? -13.537 2.075 14.927 1.00 93.56 186 GLY A O 1
ATOM 1439 N N . LEU A 1 187 ? -13.493 2.526 12.736 1.00 94.62 187 LEU A N 1
ATOM 1440 C CA . LEU A 1 187 ? -14.765 3.260 12.737 1.00 94.62 187 LEU A CA 1
ATOM 1441 C C . LEU A 1 187 ? -15.979 2.368 13.032 1.00 94.62 187 LEU A C 1
ATOM 1443 O O . LEU A 1 187 ? -16.993 2.861 13.522 1.00 94.62 187 LEU A O 1
ATOM 1447 N N . ALA A 1 188 ? -15.901 1.071 12.730 1.00 92.44 188 ALA A N 1
ATOM 1448 C CA . ALA A 1 188 ? -16.976 0.125 13.005 1.00 92.44 188 ALA A CA 1
ATOM 1449 C C . ALA A 1 188 ? -16.927 -0.428 14.441 1.00 92.44 188 ALA A C 1
ATOM 1451 O O . ALA A 1 188 ? -17.977 -0.657 15.041 1.00 92.44 188 ALA A O 1
ATOM 1452 N N . SER A 1 189 ? -15.730 -0.657 14.989 1.00 88.50 189 SER A N 1
ATOM 1453 C CA . SER A 1 189 ? -15.521 -1.240 16.323 1.00 88.50 189 SER A CA 1
ATOM 1454 C C . SER A 1 189 ? -15.374 -0.208 17.444 1.00 88.50 189 SER A C 1
ATOM 1456 O O . SER A 1 189 ? -15.532 -0.562 18.612 1.00 88.50 189 SER A O 1
ATOM 1458 N N . GLY A 1 190 ? -15.079 1.046 17.100 1.00 89.38 190 GLY A N 1
ATOM 1459 C CA . GLY A 1 190 ? -14.681 2.099 18.031 1.00 89.38 190 GLY A CA 1
ATOM 1460 C C . GLY A 1 190 ? -13.159 2.203 18.179 1.00 89.38 190 GLY A C 1
ATOM 1461 O O . GLY A 1 190 ? -12.424 1.234 17.969 1.00 89.38 190 GLY A O 1
ATOM 1462 N N . VAL A 1 191 ? -12.697 3.398 18.555 1.00 90.81 191 VAL A N 1
ATOM 1463 C CA . VAL A 1 191 ? -11.274 3.734 18.712 1.00 90.81 191 VAL A CA 1
ATOM 146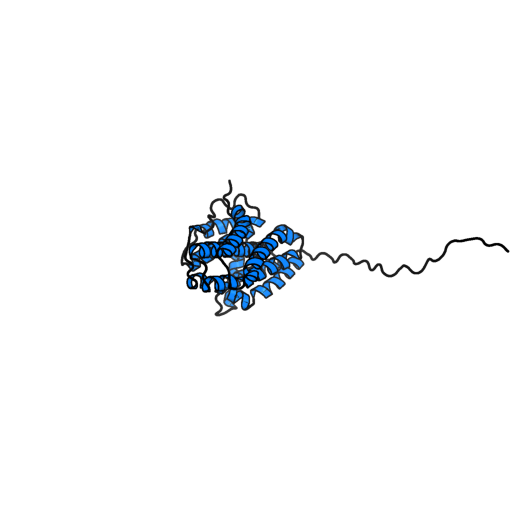4 C C . VAL A 1 191 ? -10.870 3.585 20.179 1.00 90.81 191 VAL A C 1
ATOM 1466 O O . VAL A 1 191 ? -11.214 4.423 21.011 1.00 90.81 191 VAL A O 1
ATOM 1469 N N . THR A 1 192 ? -10.181 2.489 20.505 1.00 90.50 192 THR A N 1
ATOM 1470 C CA . THR A 1 192 ? -9.633 2.229 21.849 1.00 90.50 192 THR A CA 1
ATOM 1471 C C . THR A 1 192 ? -8.150 2.592 21.931 1.00 90.50 192 THR A C 1
ATOM 1473 O O . THR A 1 192 ? -7.497 2.826 20.908 1.00 90.50 192 THR A O 1
ATOM 1476 N N . ASP A 1 193 ? -7.593 2.600 23.143 1.00 90.31 193 ASP A N 1
ATOM 1477 C CA . ASP A 1 193 ? -6.159 2.818 23.359 1.00 90.31 193 ASP A CA 1
ATOM 1478 C C . ASP A 1 193 ? -5.322 1.705 22.699 1.00 90.31 193 ASP A C 1
ATOM 1480 O O . ASP A 1 193 ? -4.304 1.986 22.064 1.00 90.31 193 ASP A O 1
ATOM 1484 N N . GLU A 1 194 ? -5.769 0.445 22.774 1.00 90.50 194 GLU A N 1
ATOM 1485 C CA . GLU A 1 194 ? -5.099 -0.694 22.133 1.00 90.50 194 GLU A CA 1
ATOM 1486 C C . GLU A 1 194 ? -5.136 -0.596 20.606 1.00 90.50 194 GLU A C 1
ATOM 1488 O O . GLU A 1 194 ? -4.116 -0.817 19.952 1.00 90.50 194 GLU A O 1
ATOM 1493 N N . PHE A 1 195 ? -6.283 -0.219 20.032 1.00 91.56 195 PHE A N 1
ATOM 1494 C CA . PHE A 1 195 ? -6.396 0.030 18.596 1.00 91.56 195 PHE A CA 1
ATOM 1495 C C . PHE A 1 195 ? -5.496 1.195 18.164 1.00 91.56 195 PHE A C 1
ATOM 1497 O O . PHE A 1 195 ? -4.795 1.108 17.158 1.00 91.56 195 PHE A O 1
ATOM 1504 N N . THR A 1 196 ? -5.463 2.274 18.943 1.00 91.69 196 THR A N 1
ATOM 1505 C CA . THR A 1 196 ? -4.615 3.436 18.654 1.00 91.69 196 THR A CA 1
ATOM 1506 C C . THR A 1 196 ? -3.136 3.058 18.668 1.00 91.69 196 THR A C 1
ATOM 1508 O O . THR A 1 196 ? -2.398 3.404 17.746 1.00 91.69 196 THR A O 1
ATOM 1511 N N . ALA A 1 197 ? -2.695 2.299 19.675 1.00 91.06 197 ALA A N 1
ATOM 1512 C CA . ALA A 1 197 ? -1.331 1.780 19.737 1.00 91.06 197 ALA A CA 1
ATOM 1513 C C . ALA A 1 197 ? -1.010 0.874 18.538 1.00 91.06 197 ALA A C 1
ATOM 1515 O O . ALA A 1 197 ? 0.089 0.944 17.988 1.00 91.06 197 ALA A O 1
ATOM 1516 N N . PHE A 1 198 ? -1.977 0.066 18.108 1.00 91.62 198 PHE A N 1
ATOM 1517 C CA . PHE A 1 198 ? -1.844 -0.803 16.948 1.00 91.62 198 PHE A CA 1
ATOM 1518 C C . PHE A 1 198 ? -1.671 -0.029 15.639 1.00 91.62 198 PHE A C 1
ATOM 1520 O O . PHE A 1 198 ? -0.731 -0.307 14.898 1.00 91.62 198 PHE A O 1
ATOM 1527 N N . VAL A 1 199 ? -2.500 0.989 15.385 1.00 92.38 199 VAL A N 1
ATOM 1528 C CA . VAL A 1 199 ? -2.357 1.855 14.201 1.00 92.38 199 VAL A CA 1
ATOM 1529 C C . VAL A 1 199 ? -1.025 2.606 14.222 1.00 92.38 199 VAL A C 1
ATOM 1531 O O . VAL A 1 199 ? -0.345 2.662 13.200 1.00 92.38 199 VAL A O 1
ATOM 1534 N N . ASN A 1 200 ? -0.591 3.116 15.379 1.00 90.50 200 ASN A N 1
ATOM 1535 C CA . ASN A 1 200 ? 0.723 3.759 15.504 1.00 90.50 200 ASN A CA 1
ATOM 1536 C C . ASN A 1 200 ? 1.878 2.795 15.205 1.00 90.50 200 ASN A C 1
ATOM 1538 O O . ASN A 1 200 ? 2.905 3.215 14.679 1.00 90.50 200 ASN A O 1
ATOM 1542 N N . GLY A 1 201 ? 1.706 1.502 15.493 1.00 90.44 201 GLY A N 1
ATOM 1543 C CA . GLY A 1 201 ? 2.667 0.464 15.126 1.00 90.44 201 GLY A CA 1
ATOM 1544 C C . GLY A 1 201 ? 2.899 0.343 13.615 1.00 90.44 201 GLY A C 1
ATOM 1545 O O . GLY A 1 201 ? 3.924 -0.198 13.214 1.00 90.44 201 GLY A O 1
ATOM 1546 N N . HIS A 1 202 ? 2.001 0.875 12.777 1.00 91.25 202 HIS A N 1
ATOM 1547 C CA . HIS A 1 202 ? 2.163 0.937 11.322 1.00 91.25 202 HIS A CA 1
ATOM 1548 C C . HIS A 1 202 ? 2.870 2.213 10.824 1.00 91.25 202 HIS A C 1
ATOM 1550 O O . HIS A 1 202 ? 3.057 2.351 9.615 1.00 91.25 202 HIS A O 1
ATOM 1556 N N . LEU A 1 203 ? 3.317 3.127 11.697 1.00 90.88 203 LEU A N 1
ATOM 1557 C CA . LEU A 1 203 ? 4.153 4.269 11.283 1.00 90.88 203 LEU A CA 1
ATOM 1558 C C . LEU A 1 203 ? 5.396 3.838 10.474 1.00 90.88 203 LEU A C 1
ATOM 1560 O O . LEU A 1 203 ? 5.587 4.393 9.390 1.00 90.88 203 LEU A O 1
ATOM 1564 N N . PRO A 1 204 ? 6.153 2.793 10.875 1.00 89.75 204 PRO A N 1
ATOM 1565 C CA . PRO A 1 204 ? 7.270 2.288 10.076 1.00 89.75 204 PRO A CA 1
ATOM 1566 C C . PRO A 1 204 ? 6.873 1.820 8.668 1.00 89.75 204 PRO A C 1
ATOM 1568 O O . PRO A 1 204 ? 7.690 1.846 7.755 1.00 89.75 204 PRO A O 1
ATOM 1571 N N . GLN A 1 205 ? 5.616 1.416 8.439 1.00 90.94 205 GLN A N 1
ATOM 1572 C CA . GLN A 1 205 ? 5.145 1.064 7.094 1.00 90.94 205 GLN A CA 1
ATOM 1573 C C . GLN A 1 205 ? 5.034 2.283 6.180 1.00 90.94 205 GLN A C 1
ATOM 1575 O O . GLN A 1 205 ? 5.306 2.186 4.982 1.00 90.94 205 GLN A O 1
ATOM 1580 N N . LEU A 1 206 ? 4.607 3.419 6.734 1.00 93.81 206 LEU A N 1
ATOM 1581 C CA . LEU A 1 206 ? 4.524 4.680 6.005 1.00 93.81 206 LEU A CA 1
ATOM 1582 C C . LEU A 1 206 ? 5.924 5.222 5.716 1.00 93.81 206 LEU A C 1
ATOM 1584 O O . LEU A 1 206 ? 6.178 5.621 4.584 1.00 93.81 206 LEU A O 1
ATOM 1588 N N . GLU A 1 207 ? 6.834 5.150 6.689 1.00 91.62 207 GLU A N 1
ATOM 1589 C CA . GLU A 1 207 ? 8.249 5.506 6.508 1.00 91.62 207 GLU A CA 1
ATOM 1590 C C . GLU A 1 207 ? 8.891 4.641 5.419 1.00 91.62 207 GLU A C 1
ATOM 1592 O O . GLU A 1 207 ? 9.454 5.162 4.458 1.00 91.62 207 GLU A O 1
ATOM 1597 N N . LEU A 1 208 ? 8.694 3.320 5.480 1.00 90.00 208 LEU A N 1
ATOM 1598 C CA . LEU A 1 208 ? 9.183 2.405 4.453 1.00 90.00 208 LEU A CA 1
ATOM 1599 C C . LEU A 1 208 ? 8.596 2.739 3.074 1.00 90.00 208 LEU A C 1
ATOM 1601 O O . LEU A 1 208 ? 9.326 2.765 2.087 1.00 90.00 208 LEU A O 1
ATOM 1605 N N . ALA A 1 209 ? 7.303 3.062 2.979 1.00 93.12 209 ALA A N 1
ATOM 1606 C CA . ALA A 1 209 ? 6.695 3.479 1.715 1.00 93.12 209 ALA A CA 1
ATOM 1607 C C . ALA A 1 209 ? 7.294 4.795 1.183 1.00 93.12 209 ALA A C 1
ATOM 1609 O O . ALA A 1 209 ? 7.521 4.911 -0.024 1.00 93.12 209 ALA A O 1
ATOM 1610 N N . GLN A 1 210 ? 7.576 5.769 2.055 1.00 92.31 210 GLN A N 1
ATOM 1611 C CA . GLN A 1 210 ? 8.246 7.020 1.683 1.00 92.31 210 GLN A CA 1
ATOM 1612 C C . GLN A 1 210 ? 9.653 6.754 1.153 1.00 92.31 210 GLN A C 1
ATOM 1614 O O . GLN A 1 210 ? 9.997 7.252 0.082 1.00 92.31 210 GLN A O 1
ATOM 1619 N N . GLU A 1 211 ? 10.441 5.945 1.859 1.00 88.88 211 GLU A N 1
ATOM 1620 C CA . GLU A 1 211 ? 11.804 5.605 1.454 1.00 88.88 211 GLU A CA 1
ATOM 1621 C C . GLU A 1 211 ? 11.836 4.812 0.146 1.00 88.88 211 GLU A C 1
ATOM 1623 O O . GLU A 1 211 ? 12.703 5.048 -0.698 1.00 88.88 211 GLU A O 1
ATOM 1628 N N . MET A 1 212 ? 10.869 3.912 -0.065 1.00 89.00 212 MET A N 1
ATOM 1629 C CA . MET A 1 212 ? 10.733 3.185 -1.325 1.00 89.00 212 MET A CA 1
ATOM 1630 C C . MET A 1 212 ? 10.468 4.121 -2.502 1.00 89.00 212 MET A C 1
ATOM 1632 O O . MET A 1 212 ? 11.101 3.990 -3.551 1.00 89.00 212 MET A O 1
ATOM 1636 N N . LEU A 1 213 ? 9.536 5.060 -2.332 1.00 92.06 213 LEU A N 1
ATOM 1637 C CA . LEU A 1 213 ? 9.202 6.043 -3.359 1.00 92.06 213 LEU A CA 1
ATOM 1638 C C . LEU A 1 213 ? 10.368 7.004 -3.611 1.00 92.06 213 LEU A C 1
ATOM 1640 O O . LEU A 1 213 ? 10.647 7.310 -4.766 1.00 92.06 213 LEU A O 1
ATOM 1644 N N . GLU A 1 214 ? 11.079 7.426 -2.562 1.00 89.44 214 GLU A N 1
ATOM 1645 C CA . GLU A 1 214 ? 12.257 8.286 -2.682 1.00 89.44 214 GLU A CA 1
ATOM 1646 C C . GLU A 1 214 ? 13.370 7.585 -3.468 1.00 89.44 214 GLU A C 1
ATOM 1648 O O . GLU A 1 214 ? 13.813 8.115 -4.487 1.00 89.44 214 GLU A O 1
ATOM 1653 N N . ALA A 1 215 ? 13.757 6.370 -3.064 1.00 84.44 215 ALA A N 1
ATOM 1654 C CA . ALA A 1 215 ? 14.792 5.585 -3.738 1.00 84.44 215 ALA A CA 1
ATOM 1655 C C . ALA A 1 215 ? 14.466 5.346 -5.220 1.00 84.44 215 ALA A C 1
ATOM 1657 O O . ALA A 1 215 ? 15.335 5.423 -6.084 1.00 84.44 215 ALA A O 1
ATOM 1658 N N . TYR A 1 216 ? 13.196 5.077 -5.522 1.00 84.75 216 TYR A N 1
ATOM 1659 C CA . TYR A 1 216 ? 12.730 4.854 -6.884 1.00 84.75 216 TYR A CA 1
ATOM 1660 C C . TYR A 1 216 ? 12.671 6.156 -7.711 1.00 84.75 216 TYR A C 1
ATOM 1662 O O . TYR A 1 216 ? 12.888 6.130 -8.923 1.00 84.75 216 TYR A O 1
ATOM 1670 N N . SER A 1 217 ? 12.439 7.305 -7.065 1.00 87.00 217 SER A N 1
ATOM 1671 C CA . SER A 1 217 ? 12.368 8.621 -7.716 1.00 87.00 217 SER A CA 1
ATOM 1672 C C . SER A 1 217 ? 13.724 9.243 -8.076 1.00 87.00 217 SER A C 1
ATOM 1674 O O . SER A 1 217 ? 13.763 10.191 -8.859 1.00 87.00 217 SER A O 1
ATOM 1676 N N . GLU A 1 218 ? 14.842 8.697 -7.576 1.00 83.12 218 GLU A N 1
ATOM 1677 C CA . GLU A 1 218 ? 16.202 9.151 -7.932 1.00 83.12 218 GLU A CA 1
ATOM 1678 C C . GLU A 1 218 ? 16.487 9.040 -9.444 1.00 83.12 218 GLU A C 1
ATOM 1680 O O . GLU A 1 218 ? 17.363 9.724 -9.978 1.00 83.12 218 GLU A O 1
ATOM 1685 N N . ASN A 1 219 ? 15.719 8.210 -10.155 1.00 83.00 219 ASN A N 1
ATOM 1686 C CA . ASN A 1 219 ? 15.689 8.157 -11.608 1.00 83.00 219 ASN A CA 1
ATOM 1687 C C . ASN A 1 219 ? 14.390 8.781 -12.149 1.00 83.00 219 ASN A C 1
ATOM 1689 O O . ASN A 1 219 ? 13.297 8.275 -11.907 1.00 83.00 219 ASN A O 1
ATOM 1693 N N . GLU A 1 220 ? 14.504 9.839 -12.959 1.00 84.00 220 GLU A N 1
ATOM 1694 C CA . GLU A 1 220 ? 13.338 10.564 -13.490 1.00 84.00 220 GLU A CA 1
ATOM 1695 C C . GLU A 1 220 ? 12.411 9.727 -14.390 1.00 84.00 220 GLU A C 1
ATOM 1697 O O . GLU A 1 220 ? 11.221 10.034 -14.503 1.00 84.00 220 GLU A O 1
ATOM 1702 N N . GLU A 1 221 ? 12.938 8.724 -15.099 1.00 83.06 221 GLU A N 1
ATOM 1703 C CA . GLU A 1 221 ? 12.120 7.850 -15.944 1.00 83.06 221 GLU A CA 1
ATOM 1704 C C . GLU A 1 221 ? 11.273 6.929 -15.065 1.00 83.06 221 GLU A C 1
ATOM 1706 O O . GLU A 1 221 ? 10.057 6.863 -15.244 1.00 83.06 221 GLU A O 1
ATOM 1711 N N . LEU A 1 222 ? 11.906 6.298 -14.072 1.00 81.44 222 LEU A N 1
ATOM 1712 C CA . LEU A 1 222 ? 11.231 5.464 -13.082 1.00 81.44 222 LEU A CA 1
ATOM 1713 C C . LEU A 1 222 ? 10.176 6.275 -12.320 1.00 81.44 222 LEU A C 1
ATOM 1715 O O . LEU A 1 222 ? 9.015 5.866 -12.291 1.00 81.44 222 LEU A O 1
ATOM 1719 N N . ALA A 1 223 ? 10.526 7.467 -11.824 1.00 84.88 223 ALA A N 1
ATOM 1720 C CA . ALA A 1 223 ? 9.622 8.375 -11.112 1.00 84.88 223 ALA A CA 1
ATOM 1721 C C . ALA A 1 223 ? 8.296 8.615 -11.861 1.00 84.88 223 ALA A C 1
ATOM 1723 O O . ALA A 1 223 ? 7.210 8.529 -11.284 1.00 84.88 223 ALA A O 1
ATOM 1724 N N . LYS A 1 224 ? 8.373 8.849 -13.180 1.00 86.44 224 LYS A N 1
ATOM 1725 C CA . LYS A 1 224 ? 7.201 9.081 -14.042 1.00 86.44 224 LYS A CA 1
ATOM 1726 C C . LYS A 1 224 ? 6.353 7.831 -14.248 1.00 86.44 224 LYS A C 1
ATOM 1728 O O . LYS A 1 224 ? 5.143 7.957 -14.403 1.00 86.44 224 LYS A O 1
ATOM 1733 N N . MET A 1 225 ? 6.954 6.640 -14.264 1.00 85.06 225 MET A N 1
ATOM 1734 C CA . MET A 1 225 ? 6.217 5.385 -14.470 1.00 85.06 225 MET A CA 1
ATOM 1735 C C . MET A 1 225 ? 5.235 5.083 -13.339 1.00 85.06 225 MET A C 1
ATOM 1737 O O . MET A 1 225 ? 4.230 4.415 -13.579 1.00 85.06 225 MET A O 1
ATOM 1741 N N . LEU A 1 226 ? 5.537 5.546 -12.123 1.00 87.88 226 LEU A N 1
ATOM 1742 C CA . LEU A 1 226 ? 4.713 5.310 -10.944 1.00 87.88 226 LEU A CA 1
ATOM 1743 C C . LEU A 1 226 ? 4.188 6.587 -10.296 1.00 87.88 226 LEU A C 1
ATOM 1745 O O . LEU A 1 226 ? 3.744 6.481 -9.164 1.00 87.88 226 LEU A O 1
ATOM 1749 N N . ASP A 1 227 ? 4.211 7.758 -10.938 1.00 92.31 227 ASP A N 1
ATOM 1750 C CA . ASP A 1 227 ? 3.758 9.023 -10.322 1.00 92.31 227 ASP A CA 1
ATOM 1751 C C . ASP A 1 227 ? 4.209 9.145 -8.848 1.00 92.31 227 ASP A C 1
ATOM 1753 O O . ASP A 1 227 ? 3.401 9.179 -7.912 1.00 92.31 227 ASP A O 1
ATOM 1757 N N . THR A 1 228 ? 5.525 9.055 -8.626 1.00 90.12 228 THR A N 1
ATOM 1758 C CA . THR A 1 228 ? 6.088 8.942 -7.271 1.00 90.12 228 THR A CA 1
ATOM 1759 C C . THR A 1 228 ? 5.714 10.122 -6.391 1.00 90.12 228 THR A C 1
ATOM 1761 O O . THR A 1 228 ? 5.444 9.925 -5.210 1.00 90.12 228 THR A O 1
ATOM 1764 N N . ASP A 1 229 ? 5.637 11.323 -6.964 1.00 91.94 229 ASP A N 1
ATOM 1765 C CA . ASP A 1 229 ? 5.298 12.548 -6.241 1.00 91.94 229 ASP A CA 1
ATOM 1766 C C . ASP A 1 229 ? 3.859 12.505 -5.721 1.00 91.94 229 ASP A C 1
ATOM 1768 O O . ASP A 1 229 ? 3.618 12.757 -4.537 1.00 91.94 229 ASP A O 1
ATOM 1772 N N . GLY A 1 230 ? 2.902 12.124 -6.577 1.00 93.81 230 GLY A N 1
ATOM 1773 C CA . GLY A 1 230 ? 1.503 11.970 -6.187 1.00 93.81 230 GLY A CA 1
ATOM 1774 C C . GLY A 1 230 ? 1.329 10.905 -5.107 1.00 93.81 230 GLY A C 1
ATOM 1775 O O . GLY A 1 230 ? 0.658 11.133 -4.098 1.00 93.81 230 GLY A O 1
ATOM 1776 N N . LYS A 1 231 ? 1.997 9.756 -5.260 1.00 95.94 231 LYS A N 1
ATOM 1777 C CA . LYS A 1 231 ? 1.950 8.670 -4.268 1.00 95.94 231 LYS A CA 1
ATOM 1778 C C . LYS A 1 231 ? 2.589 9.076 -2.948 1.00 95.94 231 LYS A C 1
ATOM 1780 O O . LYS A 1 231 ? 2.009 8.808 -1.896 1.00 95.94 231 LYS A O 1
ATOM 1785 N N . LYS A 1 232 ? 3.730 9.768 -2.988 1.00 95.75 232 LYS A N 1
ATOM 1786 C CA . LYS A 1 232 ? 4.412 10.258 -1.790 1.00 95.75 232 LYS A CA 1
ATOM 1787 C C . LYS A 1 232 ? 3.539 11.257 -1.038 1.00 95.75 232 LYS A C 1
ATOM 1789 O O . LYS A 1 232 ? 3.396 11.120 0.170 1.00 95.75 232 LYS A O 1
ATOM 1794 N N . ALA A 1 233 ? 2.886 12.186 -1.735 1.00 96.69 233 ALA A N 1
ATOM 1795 C CA . ALA A 1 233 ? 1.987 13.155 -1.108 1.00 96.69 233 ALA A CA 1
ATOM 1796 C C . ALA A 1 233 ? 0.835 12.484 -0.333 1.00 96.69 233 ALA A C 1
ATOM 1798 O O . ALA A 1 233 ? 0.462 12.941 0.750 1.00 96.69 233 ALA A O 1
ATOM 1799 N N . VAL A 1 234 ? 0.296 11.374 -0.851 1.00 97.62 234 VAL A N 1
ATOM 1800 C CA . VAL A 1 234 ? -0.729 10.582 -0.150 1.00 97.62 234 VAL A CA 1
ATOM 1801 C C . VAL A 1 234 ? -0.166 9.956 1.125 1.00 97.62 234 VAL A C 1
ATOM 1803 O O . VAL A 1 234 ? -0.771 10.099 2.186 1.00 97.62 234 VAL A O 1
ATOM 1806 N N . ILE A 1 235 ? 0.993 9.295 1.037 1.00 97.75 235 ILE A N 1
ATOM 1807 C CA . ILE A 1 235 ? 1.641 8.668 2.198 1.00 97.75 235 ILE A CA 1
ATOM 1808 C C . ILE A 1 235 ? 2.001 9.718 3.255 1.00 97.75 235 ILE A C 1
ATOM 1810 O O . ILE A 1 235 ? 1.698 9.523 4.428 1.00 97.75 235 ILE A O 1
ATOM 1814 N N . ASP A 1 236 ? 2.561 10.857 2.841 1.00 96.88 236 ASP A N 1
ATOM 1815 C CA . ASP A 1 236 ? 2.917 11.972 3.723 1.00 96.88 236 ASP A CA 1
ATOM 1816 C C . ASP A 1 236 ? 1.691 12.526 4.463 1.00 96.88 236 ASP A C 1
ATOM 1818 O O . ASP A 1 236 ? 1.785 12.861 5.643 1.00 96.88 236 ASP A O 1
ATOM 1822 N N . SER A 1 237 ? 0.532 12.584 3.801 1.00 97.25 237 SER A N 1
ATOM 1823 C CA . SER A 1 237 ? -0.713 13.057 4.419 1.00 97.25 237 SER A CA 1
ATOM 1824 C C . SER A 1 237 ? -1.201 12.107 5.516 1.00 97.25 237 SER A C 1
ATOM 1826 O O . SER A 1 237 ? -1.569 12.554 6.598 1.00 97.25 237 SER A O 1
ATOM 1828 N N . ILE A 1 238 ? -1.157 10.792 5.270 1.00 96.75 238 ILE A N 1
ATOM 1829 C CA . ILE A 1 238 ? -1.524 9.780 6.276 1.00 96.75 238 ILE A CA 1
ATOM 1830 C C . ILE A 1 238 ? -0.520 9.803 7.436 1.00 96.75 238 ILE A C 1
ATOM 1832 O O . ILE A 1 238 ? -0.914 9.801 8.603 1.00 96.75 238 ILE A O 1
ATOM 1836 N N . PHE A 1 239 ? 0.776 9.872 7.120 1.00 95.62 239 PHE A N 1
ATOM 1837 C CA . PHE A 1 239 ? 1.847 9.951 8.108 1.00 95.62 239 PHE A CA 1
ATOM 1838 C C . PHE A 1 239 ? 1.681 11.164 9.025 1.00 95.62 239 PHE A C 1
ATOM 1840 O O . PHE A 1 239 ? 1.781 11.024 10.243 1.00 95.62 239 PHE A O 1
ATOM 1847 N N . ALA A 1 240 ? 1.382 12.341 8.469 1.00 95.38 240 ALA A N 1
ATOM 1848 C CA . ALA A 1 240 ? 1.210 13.566 9.244 1.00 95.38 240 ALA A CA 1
ATOM 1849 C C . ALA A 1 240 ? 0.085 13.454 10.286 1.00 95.38 240 ALA A C 1
ATOM 1851 O O . ALA A 1 240 ? 0.261 13.927 11.406 1.00 95.38 240 ALA A O 1
ATOM 1852 N N . ILE A 1 241 ? -1.025 12.786 9.956 1.00 94.44 241 ILE A N 1
ATOM 1853 C CA . ILE A 1 241 ? -2.137 12.566 10.894 1.00 94.44 241 ILE A CA 1
ATOM 1854 C C . ILE A 1 241 ? -1.689 11.650 12.041 1.00 94.44 241 ILE A C 1
ATOM 1856 O O . ILE A 1 241 ? -1.773 12.015 13.211 1.00 94.44 241 ILE A O 1
ATOM 1860 N N . ILE A 1 242 ? -1.149 10.471 11.717 1.00 92.12 242 ILE A N 1
ATOM 1861 C CA . ILE A 1 242 ? -0.800 9.462 12.731 1.00 92.12 242 ILE A CA 1
ATOM 1862 C C . ILE A 1 242 ? 0.349 9.942 13.632 1.00 92.12 242 ILE A C 1
ATOM 1864 O O . ILE A 1 242 ? 0.300 9.783 14.853 1.00 92.12 242 ILE A O 1
ATOM 1868 N N . SER A 1 243 ? 1.377 10.564 13.050 1.00 90.31 243 SER A N 1
ATOM 1869 C CA . SER A 1 243 ? 2.511 11.113 13.806 1.00 90.31 243 SER A CA 1
ATOM 1870 C C . SER A 1 243 ? 2.165 12.388 14.582 1.00 90.31 243 SER A C 1
ATOM 1872 O O . SER A 1 243 ? 2.750 12.633 15.635 1.00 90.31 243 SER A O 1
ATOM 1874 N N . GLY A 1 244 ? 1.216 13.196 14.103 1.00 83.88 244 GLY A N 1
ATOM 1875 C CA . GLY A 1 244 ? 0.753 14.387 14.813 1.00 83.88 244 GLY A CA 1
ATOM 1876 C C . GLY A 1 244 ? 0.005 14.040 16.101 1.00 83.88 244 GLY A C 1
ATOM 1877 O O . GLY A 1 244 ? 0.209 14.689 17.127 1.00 83.88 244 GLY A O 1
ATOM 1878 N N . GLU A 1 245 ? -0.790 12.967 16.065 1.00 79.06 245 GLU A N 1
ATOM 1879 C CA . GLU A 1 245 ? -1.645 12.559 17.184 1.00 79.06 245 GLU A CA 1
ATOM 1880 C C . GLU A 1 245 ? -0.998 11.546 18.142 1.00 79.06 245 GLU A C 1
ATOM 1882 O O . GLU A 1 245 ? -1.511 11.351 19.245 1.00 79.06 245 GLU A O 1
ATOM 1887 N N . MET A 1 246 ? 0.115 10.907 17.745 1.00 69.31 246 MET A N 1
ATOM 1888 C CA . MET A 1 246 ? 1.001 10.035 18.543 1.00 69.31 246 MET A CA 1
ATOM 1889 C C . MET A 1 246 ? 0.382 9.487 19.846 1.00 69.31 246 MET A C 1
ATOM 1891 O O . MET A 1 246 ? 0.727 9.882 20.964 1.00 69.31 246 MET A O 1
ATOM 1895 N N . GLY A 1 247 ? -0.550 8.543 19.695 1.00 67.75 247 GLY A N 1
ATOM 1896 C CA . GLY A 1 247 ? -1.205 7.870 20.824 1.00 67.75 247 GLY A CA 1
ATOM 1897 C C . GLY A 1 247 ? -2.602 8.378 21.177 1.00 67.75 247 GLY A C 1
ATOM 1898 O O . GLY A 1 247 ? -3.149 7.921 22.176 1.00 67.75 247 GLY A O 1
ATOM 1899 N N . LYS A 1 248 ? -3.182 9.295 20.392 1.00 86.12 248 LYS A N 1
ATOM 1900 C CA . LYS A 1 248 ? -4.524 9.856 20.630 1.00 86.12 248 LYS A CA 1
ATOM 1901 C C . LYS A 1 248 ? -5.396 9.935 19.378 1.00 86.12 248 LYS A C 1
ATOM 1903 O O . LYS A 1 248 ? -6.236 10.825 19.290 1.00 86.12 248 LYS A O 1
ATOM 1908 N N . LEU A 1 249 ? -5.207 9.010 18.434 1.00 90.69 249 LEU A N 1
ATOM 1909 C CA . LEU A 1 249 ? -6.070 8.927 17.257 1.00 90.69 249 LEU A CA 1
ATOM 1910 C C . LEU A 1 249 ? -7.541 8.903 17.681 1.00 90.69 249 LEU A C 1
ATOM 1912 O O . LEU A 1 249 ? -7.935 8.178 18.593 1.00 90.69 249 LEU A O 1
ATOM 1916 N N . THR A 1 250 ? -8.343 9.706 17.002 1.00 92.81 250 THR A N 1
ATOM 1917 C CA . THR A 1 250 ? -9.781 9.833 17.203 1.00 92.81 250 THR A CA 1
ATOM 1918 C C . THR A 1 250 ? -10.541 9.231 16.024 1.00 92.81 250 THR A C 1
ATOM 1920 O O . THR A 1 250 ? -9.980 8.924 14.971 1.00 92.81 250 THR A O 1
ATOM 1923 N N . GLU A 1 251 ? -11.861 9.084 16.163 1.00 94.75 251 GLU A N 1
ATOM 1924 C CA . GLU A 1 251 ? -12.712 8.715 15.026 1.00 94.75 251 GLU A CA 1
ATOM 1925 C C . GLU A 1 251 ? -12.619 9.719 13.871 1.00 94.75 251 GLU A C 1
ATOM 1927 O O . GLU A 1 251 ? -12.772 9.332 12.713 1.00 94.75 251 GLU A O 1
ATOM 1932 N N . ASP A 1 252 ? -12.402 11.002 14.161 1.00 95.62 252 ASP A N 1
ATOM 1933 C CA . ASP A 1 252 ? -12.316 12.026 13.123 1.00 95.62 252 ASP A CA 1
ATOM 1934 C C . ASP A 1 252 ? -11.006 11.904 12.334 1.00 95.62 252 ASP A C 1
ATOM 1936 O O . ASP A 1 252 ? -11.044 11.975 11.105 1.00 95.62 252 ASP A O 1
ATOM 1940 N N . ASP A 1 253 ? -9.901 11.553 12.996 1.00 95.94 253 ASP A N 1
ATOM 1941 C CA . ASP A 1 253 ? -8.629 11.243 12.328 1.00 95.94 253 ASP A CA 1
ATOM 1942 C C . ASP A 1 253 ? -8.765 10.018 11.412 1.00 95.94 253 ASP A C 1
ATOM 1944 O O . ASP A 1 253 ? -8.308 10.021 10.267 1.00 95.94 253 ASP A O 1
ATOM 1948 N N . LEU A 1 254 ? -9.470 8.971 11.865 1.00 96.38 254 LEU A N 1
ATOM 1949 C CA . LEU A 1 254 ? -9.738 7.799 11.025 1.00 96.38 254 LEU A CA 1
ATOM 1950 C C . LEU A 1 254 ? -10.611 8.137 9.813 1.00 96.38 254 LEU A C 1
ATOM 1952 O O . LEU A 1 254 ? -10.370 7.597 8.729 1.00 96.38 254 LEU A O 1
ATOM 1956 N N . LYS A 1 255 ? -11.609 9.019 9.965 1.00 97.94 255 LYS A N 1
ATOM 1957 C CA . LYS A 1 255 ? -12.431 9.510 8.842 1.00 97.94 255 LYS A CA 1
ATOM 1958 C C . LYS A 1 255 ? -11.592 10.315 7.856 1.00 97.94 255 LYS A C 1
ATOM 1960 O O . LYS A 1 255 ? -11.811 10.196 6.648 1.00 97.94 255 LYS A O 1
ATOM 1965 N N . GLU A 1 256 ? -10.648 11.114 8.341 1.00 97.81 256 GLU A N 1
ATOM 1966 C CA . GLU A 1 256 ? -9.744 11.887 7.493 1.00 97.81 256 GLU A CA 1
ATOM 1967 C C . GLU A 1 256 ? -8.808 10.968 6.700 1.00 97.81 256 GLU A C 1
ATOM 1969 O O . GLU A 1 256 ? -8.786 11.039 5.468 1.00 97.81 256 GLU A O 1
ATOM 1974 N N . ILE A 1 257 ? -8.144 10.017 7.370 1.00 97.81 257 ILE A N 1
ATOM 1975 C CA . ILE A 1 257 ? -7.316 8.991 6.715 1.00 97.81 257 ILE A CA 1
ATOM 1976 C C . ILE A 1 257 ? -8.142 8.225 5.677 1.00 97.81 257 ILE A C 1
ATOM 1978 O O . ILE A 1 257 ? -7.716 8.068 4.532 1.00 97.81 257 ILE A O 1
ATOM 1982 N N . LEU A 1 258 ? -9.356 7.792 6.033 1.00 97.75 258 LEU A N 1
ATOM 1983 C CA . LEU A 1 258 ? -10.231 7.070 5.112 1.00 97.75 258 LEU A CA 1
ATOM 1984 C C . LEU A 1 258 ? -10.612 7.928 3.898 1.00 97.75 258 LEU A C 1
ATOM 1986 O O . LEU A 1 258 ? -10.674 7.415 2.784 1.00 97.75 258 LEU A O 1
ATOM 1990 N N . THR A 1 259 ? -10.838 9.229 4.085 1.00 98.38 259 THR A N 1
ATOM 1991 C CA . THR A 1 259 ? -11.131 10.167 2.991 1.00 98.38 259 THR A CA 1
ATOM 1992 C C . THR A 1 259 ? -9.943 10.287 2.038 1.00 98.38 259 THR A C 1
ATOM 1994 O O . THR A 1 259 ? -10.125 10.169 0.823 1.00 98.38 259 THR A O 1
ATOM 1997 N N . ILE A 1 260 ? -8.731 10.459 2.575 1.00 98.25 260 ILE A N 1
ATOM 1998 C CA . ILE A 1 260 ? -7.486 10.515 1.796 1.00 98.25 260 ILE A CA 1
ATOM 1999 C C . ILE A 1 260 ? -7.320 9.227 0.988 1.00 98.25 260 ILE A C 1
ATOM 2001 O O . ILE A 1 260 ? -7.193 9.277 -0.237 1.00 98.25 260 ILE A O 1
ATOM 2005 N N . VAL A 1 261 ? -7.396 8.069 1.648 1.00 97.50 261 VAL A N 1
ATOM 2006 C CA . VAL A 1 261 ? -7.209 6.767 0.999 1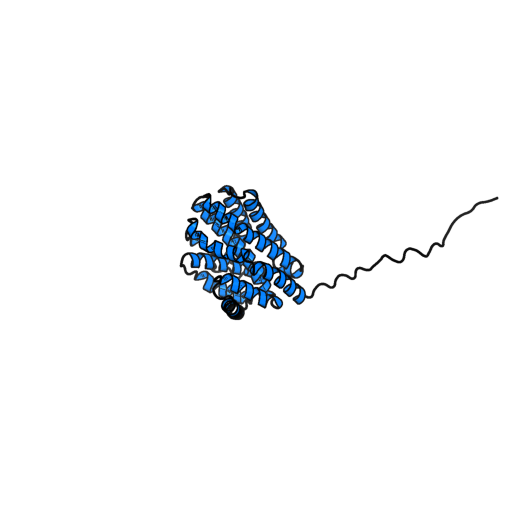.00 97.50 261 VAL A CA 1
ATOM 2007 C C . VAL A 1 261 ? -8.266 6.530 -0.078 1.00 97.50 261 VAL A C 1
ATOM 2009 O O . VAL A 1 261 ? -7.922 6.167 -1.201 1.00 97.50 261 VAL A O 1
ATOM 2012 N N . LYS A 1 262 ? -9.548 6.784 0.205 1.00 97.00 262 LYS A N 1
ATOM 2013 C CA . LYS A 1 262 ? -10.631 6.585 -0.772 1.00 97.00 262 LYS A CA 1
ATOM 2014 C C . LYS A 1 262 ? -10.510 7.489 -1.993 1.00 97.00 262 LYS A C 1
ATOM 2016 O O . LYS A 1 262 ? -10.859 7.054 -3.087 1.00 97.00 262 LYS A O 1
ATOM 2021 N N . SER A 1 263 ? -9.967 8.699 -1.843 1.00 97.12 263 SER A N 1
ATOM 2022 C CA . SER A 1 263 ? -9.775 9.621 -2.972 1.00 97.12 263 SER A CA 1
ATOM 2023 C C . SER A 1 263 ? -8.884 9.044 -4.081 1.00 97.12 263 SER A C 1
ATOM 2025 O O . SER A 1 263 ? -9.101 9.342 -5.256 1.00 97.12 263 SER A O 1
ATOM 2027 N N . VAL A 1 264 ? -7.936 8.171 -3.722 1.00 96.12 264 VAL A N 1
ATOM 2028 C CA . VAL A 1 264 ? -7.035 7.498 -4.669 1.00 96.12 264 VAL A CA 1
ATOM 2029 C C . VAL A 1 264 ? -7.402 6.037 -4.912 1.00 96.12 264 VAL A C 1
ATOM 2031 O O . VAL A 1 264 ? -7.252 5.547 -6.029 1.00 96.12 264 VAL A O 1
ATOM 2034 N N . ARG A 1 265 ? -7.929 5.340 -3.900 1.00 95.19 265 ARG A N 1
ATOM 2035 C CA . ARG A 1 265 ? -8.317 3.929 -3.983 1.00 95.19 265 ARG A CA 1
ATOM 2036 C C . ARG A 1 265 ? -9.566 3.728 -4.830 1.00 95.19 265 ARG A C 1
ATOM 2038 O O . ARG A 1 265 ? -9.557 2.864 -5.703 1.00 95.19 265 ARG A O 1
ATOM 2045 N N . ASP A 1 266 ? -10.626 4.504 -4.605 1.00 94.88 266 ASP A N 1
ATOM 2046 C CA . ASP A 1 266 ? -11.933 4.263 -5.232 1.00 94.88 266 ASP A CA 1
ATOM 2047 C C . ASP A 1 266 ? -11.863 4.284 -6.777 1.00 94.88 266 ASP A C 1
ATOM 2049 O O . ASP A 1 266 ? -12.430 3.386 -7.406 1.00 94.88 266 ASP A O 1
ATOM 2053 N N . PRO A 1 267 ? -11.112 5.200 -7.429 1.00 92.69 267 PRO A N 1
ATOM 2054 C CA . PRO A 1 267 ? -10.895 5.144 -8.877 1.00 92.69 267 PRO A CA 1
ATOM 2055 C C . PRO A 1 267 ? -10.147 3.889 -9.360 1.00 92.69 267 PRO A C 1
ATOM 2057 O O . PRO A 1 267 ? -10.414 3.395 -10.459 1.00 92.69 267 PRO A O 1
ATOM 2060 N N . LEU A 1 268 ? -9.212 3.360 -8.563 1.00 92.12 268 LEU A N 1
ATOM 2061 C CA . LEU A 1 268 ? -8.451 2.149 -8.896 1.00 92.12 268 LEU A CA 1
ATOM 2062 C C . LEU A 1 268 ? -9.331 0.903 -8.824 1.00 92.12 268 LEU A C 1
ATOM 2064 O O . LEU A 1 268 ? -9.241 0.034 -9.690 1.00 92.12 268 LEU A O 1
ATOM 2068 N N . VAL A 1 269 ? -10.205 0.832 -7.821 1.00 91.44 269 VAL A N 1
ATOM 2069 C CA . VAL A 1 269 ? -11.072 -0.328 -7.575 1.00 91.44 269 VAL A CA 1
ATOM 2070 C C . VAL A 1 269 ? -12.445 -0.217 -8.242 1.00 91.44 269 VAL A C 1
ATOM 2072 O O . VAL A 1 269 ? -13.310 -1.067 -8.047 1.00 91.44 269 VAL A O 1
ATOM 2075 N N . ALA A 1 270 ? -12.655 0.811 -9.066 1.00 91.31 270 ALA A N 1
ATOM 2076 C CA . ALA A 1 270 ? -13.858 0.948 -9.869 1.00 91.31 270 ALA A CA 1
ATOM 2077 C C . ALA A 1 270 ? -13.876 -0.074 -11.029 1.00 91.31 270 ALA A C 1
ATOM 2079 O O . ALA A 1 270 ? -12.890 -0.162 -11.783 1.00 91.31 270 ALA A O 1
ATOM 2080 N N . PRO A 1 271 ? -14.994 -0.805 -11.232 1.00 89.69 271 PRO A N 1
ATOM 2081 C CA . PRO A 1 271 ? -15.209 -1.661 -12.397 1.00 89.69 271 PRO A CA 1
ATOM 2082 C C . PRO A 1 271 ? -14.950 -0.942 -13.713 1.00 89.69 271 PRO A C 1
ATOM 2084 O O . PRO A 1 271 ? -15.331 0.215 -13.894 1.00 89.69 271 PRO A O 1
ATOM 2087 N N . CYS A 1 272 ? -14.324 -1.646 -14.652 1.00 89.50 272 CYS A N 1
ATOM 2088 C CA . CYS A 1 272 ? -14.294 -1.194 -16.032 1.00 89.50 272 CYS A CA 1
ATOM 2089 C C . CYS A 1 272 ? -15.712 -1.208 -16.605 1.00 89.50 272 CYS A C 1
ATOM 2091 O O . CYS A 1 272 ? -16.476 -2.145 -16.358 1.00 89.50 272 CYS A O 1
ATOM 2093 N N . GLN A 1 273 ? -16.035 -0.146 -17.342 1.00 81.62 273 GLN A N 1
ATOM 2094 C CA . GLN A 1 273 ? -17.296 0.006 -18.065 1.00 81.62 273 GLN A CA 1
ATOM 2095 C C . GLN A 1 273 ? -17.297 -0.808 -19.358 1.00 81.62 273 GLN A C 1
ATOM 2097 O O . GLN A 1 273 ? -16.213 -0.932 -19.976 1.00 81.62 273 GLN A O 1
#

pLDDT: mean 83.28, std 15.95, range [33.94, 98.38]

Secondary structure (DSSP, 8-state):
-----------SS--S-----PPPPPPPHHHHHHHHHHHHHHHHTSHHHHHHHHHGGGGTTTT----GGGS---TT-STT--HHHHHHHHHHHHHHHHHHHHTT---HHHHHHHHHHHHHHT--HHHHHHHHHHHHHHSTT---HHHHHHHHHHHHHTT-HHHHHHHHHHHHHHHHHHHHHHHHHHHHH---HHHHHHHHTTHHHHHHHHHHHHHHHTSHHHHHHTTHHHHHHHHHHHHHHHHHHTT---HHHHHHHHHHHHHHHHHHSSPP-

Radius of gyration: 24.49 Å; chains: 1; bounding box: 68×93×48 Å

Sequence (273 aa):
MKKLVILIAVACSLGLLLASAAPAAAATREEALSAAQERLARLFDSEETRELFALFDKMKDVGLSWNEDLLTPLKNLVGCKSLEQLHVLWGIGAMNHSYAMLFDKVDENFLETGREIDRRIGFPRAKIREESKAFAEKREGQAASSIDMVLAMLELAKTDDIVLNTLVGGFYGSTLEIFYLLSSLGLASGVTDEFTAFVNGHLPQLELAQEMLEAYSENEELAKMLDTDGKKAVIDSIFAIISGEMGKLTEDDLKEILTIVKSVRDPLVAPCQ